Protein AF-A0A835JPW2-F1 (afdb_monomer_lite)

Radius of gyration: 31.61 Å; chains: 1; bounding box: 95×79×85 Å

Foldseek 3Di:
DLVVVCPPPVCVVQCVPVSVVVVVLVVVLVVQPPDDPVVVVVSCVVVVVVVVVVVVVVCCCQPVDPPQLVLVLLLLLLVLLLLLLVLLQVVLVVLVVPDDDDPVLPVLVVSLVVLLVCLVVLVVSLSRNLPDDADDLRHNDAPSVLSNVLSVLSNVLSVLVNVLVVLVVVPADDDPPLSVLLSNLLSLLSNLLSVLSNLLSVCSNQLADSPCSVVSLVRNVVSLVVNVVSVVVVVVPDDDPPRCVSSVSSSVSSNVSSVSSVSSVVSSNVSSVRSVRHYPPPPPPPPPDPVVVVVVVVVVVVVPPDDDDDDD

Sequence (312 aa):
MVTFARFFPRMKARYDYGLLIFILTFCLISVSGYRVDEVLDMVYSRISTIVIGGLTAVFVCVGICPVLAGDDLNKLAAANIEKLGVFLEGLGVEIFRLCGEGESKKASLQGFESIIDTITKEESLANFARWEPGHGPFRIRLPWKQYLKIGSLTRECACRIESLNGYLSFGIQTPPEIGGRIQELSTKMSTESGKALKELAFAIKTMTAPSSAGLYIIKSKNATENIKSLFNSTLSKDTLLQEIVPATTVISLLVDVVSCTVKIAESVYVLASLARFKSEEHQLETPKSPDEEAARQGESIISISHQVITVE

Structure (mmCIF, N/CA/C/O backbone):
data_AF-A0A835JPW2-F1
#
_entry.id   AF-A0A835JPW2-F1
#
loop_
_atom_site.group_PDB
_atom_site.id
_atom_site.type_symbol
_atom_site.label_atom_id
_atom_site.label_alt_id
_atom_site.label_comp_id
_atom_site.label_asym_id
_atom_site.label_entity_id
_atom_site.label_seq_id
_atom_site.pdbx_PDB_ins_code
_atom_site.Cartn_x
_atom_site.Cartn_y
_atom_site.Cartn_z
_atom_site.occupancy
_atom_site.B_iso_or_equiv
_atom_site.auth_seq_id
_atom_site.auth_comp_id
_atom_site.auth_asym_id
_atom_site.auth_atom_id
_atom_site.pdbx_PDB_model_num
ATOM 1 N N . MET A 1 1 ? 6.057 9.148 -42.765 1.00 48.97 1 MET A N 1
ATOM 2 C CA . MET A 1 1 ? 5.363 8.074 -42.012 1.00 48.97 1 MET A CA 1
ATOM 3 C C . MET A 1 1 ? 5.392 8.306 -40.494 1.00 48.97 1 MET A C 1
ATOM 5 O O . MET A 1 1 ? 4.333 8.331 -39.884 1.00 48.97 1 MET A O 1
ATOM 9 N N . VAL A 1 2 ? 6.556 8.572 -39.881 1.00 51.78 2 VAL A N 1
ATOM 10 C CA . VAL A 1 2 ? 6.686 8.813 -38.422 1.00 51.78 2 VAL A CA 1
ATOM 11 C C . VAL A 1 2 ? 5.993 10.102 -37.943 1.00 51.78 2 VAL A C 1
ATOM 13 O O . VAL A 1 2 ? 5.336 10.101 -36.906 1.00 51.78 2 VAL A O 1
ATOM 16 N N . THR A 1 3 ? 6.010 11.171 -38.744 1.00 55.03 3 THR A N 1
ATOM 17 C CA . THR A 1 3 ? 5.240 12.403 -38.474 1.00 55.03 3 THR A CA 1
ATOM 18 C C . THR A 1 3 ? 3.728 12.153 -38.429 1.00 55.03 3 THR A C 1
ATOM 20 O O . THR A 1 3 ? 3.024 12.770 -37.641 1.00 55.03 3 THR A O 1
ATOM 23 N N . PHE A 1 4 ? 3.233 11.195 -39.221 1.00 55.31 4 PHE A N 1
ATOM 24 C CA . PHE A 1 4 ? 1.828 10.769 -39.218 1.00 55.31 4 PHE A CA 1
ATOM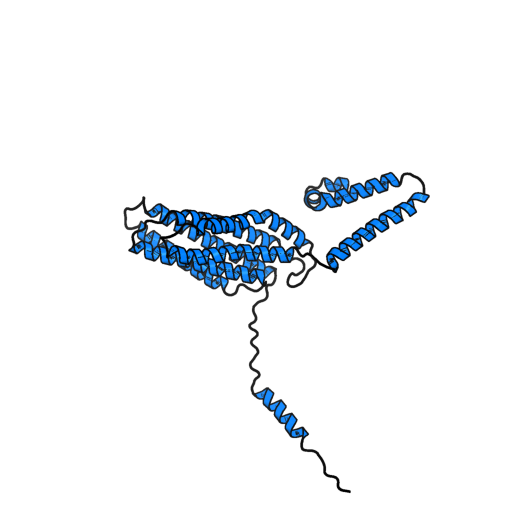 25 C C . PHE A 1 4 ? 1.502 9.903 -37.990 1.00 55.31 4 PHE A C 1
ATOM 27 O O . PHE A 1 4 ? 0.441 10.050 -37.390 1.00 55.31 4 PHE A O 1
ATOM 34 N N . ALA A 1 5 ? 2.443 9.062 -37.544 1.00 53.19 5 ALA A N 1
ATOM 35 C CA . ALA A 1 5 ? 2.313 8.298 -36.300 1.00 53.19 5 ALA A CA 1
ATOM 36 C C . ALA A 1 5 ? 2.228 9.202 -35.051 1.00 53.19 5 ALA A C 1
ATOM 38 O O . ALA A 1 5 ? 1.608 8.817 -34.061 1.00 53.19 5 ALA A O 1
ATOM 39 N N . ARG A 1 6 ? 2.767 10.431 -35.109 1.00 47.81 6 ARG A N 1
ATOM 40 C CA . ARG A 1 6 ? 2.656 11.451 -34.049 1.00 47.81 6 ARG A CA 1
ATOM 41 C C . ARG A 1 6 ? 1.226 11.979 -33.847 1.00 47.81 6 ARG A C 1
ATOM 43 O O . ARG A 1 6 ? 0.917 12.505 -32.781 1.00 47.81 6 ARG A O 1
ATOM 50 N N . PHE A 1 7 ? 0.341 11.811 -34.832 1.00 52.56 7 PHE A N 1
ATOM 51 C CA . PHE A 1 7 ? -1.076 12.171 -34.713 1.00 52.56 7 PHE A CA 1
ATOM 52 C C . PHE A 1 7 ? -1.927 11.082 -34.051 1.00 52.56 7 PHE A C 1
ATOM 54 O O . PHE A 1 7 ? -3.053 11.361 -33.645 1.00 52.56 7 PHE A O 1
ATOM 61 N N . PHE A 1 8 ? -1.396 9.868 -33.861 1.00 51.59 8 PHE A N 1
ATOM 62 C CA . PHE A 1 8 ? -2.070 8.851 -33.061 1.00 51.59 8 PHE A CA 1
ATOM 63 C C . PHE A 1 8 ? -1.916 9.169 -31.563 1.00 51.59 8 PHE A C 1
ATOM 65 O O . PHE A 1 8 ? -0.794 9.115 -31.045 1.00 51.59 8 PHE A O 1
ATOM 72 N N . PRO A 1 9 ? -3.017 9.417 -30.819 1.00 47.78 9 PRO A N 1
ATOM 73 C CA . PRO A 1 9 ? -2.961 9.847 -29.415 1.00 47.78 9 PRO A CA 1
ATOM 74 C C . PRO A 1 9 ? -2.176 8.883 -28.515 1.00 47.78 9 PRO A C 1
ATOM 76 O O . PRO A 1 9 ? -1.469 9.299 -27.599 1.00 47.78 9 PRO A O 1
ATOM 79 N N . ARG A 1 10 ? -2.244 7.579 -28.818 1.00 45.66 10 ARG A N 1
ATOM 80 C CA . ARG A 1 10 ? -1.531 6.519 -28.088 1.00 45.66 10 ARG A CA 1
ATOM 81 C C . ARG A 1 10 ? -0.015 6.528 -28.293 1.00 45.66 10 ARG A C 1
ATOM 83 O O . ARG A 1 10 ? 0.702 6.162 -27.368 1.00 45.66 10 ARG A O 1
ATOM 90 N N . MET A 1 11 ? 0.462 6.919 -29.473 1.00 47.84 11 MET A N 1
ATOM 91 C CA . MET A 1 11 ? 1.896 6.984 -29.784 1.00 47.84 11 MET A CA 1
ATOM 92 C C . MET A 1 11 ? 2.508 8.277 -29.240 1.00 47.84 11 MET A C 1
ATOM 94 O O . MET A 1 11 ? 3.579 8.245 -28.636 1.00 47.84 11 MET A O 1
ATOM 98 N N . LYS A 1 12 ? 1.778 9.392 -29.363 1.00 43.75 12 LYS A N 1
ATOM 99 C CA . LYS A 1 12 ? 2.174 10.702 -28.834 1.00 43.75 12 LYS A CA 1
ATOM 100 C C . LYS A 1 12 ? 2.337 10.687 -27.314 1.00 43.75 12 LYS A C 1
ATOM 102 O O . LYS A 1 12 ? 3.377 11.081 -26.817 1.00 43.75 12 LYS A O 1
ATOM 107 N N . ALA A 1 13 ? 1.375 10.148 -26.566 1.00 54.06 13 ALA A N 1
ATOM 108 C CA . ALA A 1 13 ? 1.447 10.142 -25.101 1.00 54.06 13 ALA A CA 1
ATOM 109 C C . ALA A 1 13 ? 2.605 9.300 -24.521 1.00 54.06 13 ALA A C 1
ATOM 111 O O . ALA A 1 13 ? 2.966 9.480 -23.364 1.00 54.06 13 ALA A O 1
ATOM 112 N N . ARG A 1 14 ? 3.165 8.355 -25.293 1.00 52.00 14 ARG A N 1
ATOM 113 C CA . ARG A 1 14 ? 4.167 7.391 -24.803 1.00 52.00 14 ARG A CA 1
ATOM 114 C C . ARG A 1 14 ? 5.575 7.607 -25.351 1.00 52.00 14 ARG A C 1
ATOM 116 O O . ARG A 1 14 ? 6.526 7.205 -24.692 1.00 52.00 14 ARG A O 1
ATOM 123 N N . TYR A 1 15 ? 5.714 8.209 -26.532 1.00 58.12 15 TYR A N 1
ATOM 124 C CA . TYR A 1 15 ? 6.991 8.275 -27.249 1.00 58.12 15 TYR A CA 1
ATOM 125 C C . TYR A 1 15 ? 7.277 9.645 -27.878 1.00 58.12 15 TYR A C 1
ATOM 127 O O . TYR A 1 15 ? 8.142 9.714 -28.747 1.00 58.12 15 TYR A O 1
ATOM 135 N N . ASP A 1 16 ? 6.589 10.731 -27.485 1.00 61.78 16 ASP A N 1
ATOM 136 C CA . ASP A 1 16 ? 6.719 12.033 -28.175 1.00 61.78 16 ASP A CA 1
ATOM 137 C C . ASP A 1 16 ? 8.172 12.516 -28.248 1.00 61.78 16 ASP A C 1
ATOM 139 O O . ASP A 1 16 ? 8.624 12.917 -29.313 1.00 61.78 16 ASP A O 1
ATOM 143 N N . TYR A 1 17 ? 8.930 12.400 -27.152 1.00 61.66 17 TYR A N 1
ATOM 144 C CA . TYR A 1 17 ? 10.340 12.802 -27.113 1.00 61.66 17 TYR A CA 1
ATOM 145 C C . TYR A 1 17 ? 11.225 11.941 -28.023 1.00 61.66 17 TYR A C 1
ATOM 147 O O . TYR A 1 17 ? 12.019 12.479 -28.789 1.00 61.66 17 TYR A O 1
ATOM 155 N N . GLY A 1 18 ? 11.055 10.615 -28.003 1.00 67.94 18 GLY A N 1
ATOM 156 C CA . GLY A 1 18 ? 11.823 9.702 -28.858 1.00 67.94 18 GLY A CA 1
ATOM 157 C C . GLY A 1 18 ? 11.488 9.863 -30.344 1.00 67.94 18 GLY A C 1
ATOM 158 O O . GLY A 1 18 ? 12.383 9.884 -31.184 1.00 67.94 18 GLY A O 1
ATOM 159 N N . LEU A 1 19 ? 10.207 10.054 -30.669 1.00 65.31 19 LEU A N 1
ATOM 160 C CA . LEU A 1 19 ? 9.742 10.343 -32.026 1.00 65.31 19 LEU A CA 1
ATOM 161 C C . LEU A 1 19 ? 10.228 11.714 -32.505 1.00 65.31 19 LEU A C 1
ATOM 163 O O . LEU A 1 19 ? 10.580 11.848 -33.671 1.00 65.31 19 LEU A O 1
ATOM 167 N N . LEU A 1 20 ? 10.273 12.723 -31.630 1.00 66.50 20 LEU A N 1
ATOM 168 C CA . LEU A 1 20 ? 10.760 14.063 -31.961 1.00 66.50 20 LEU A CA 1
ATOM 169 C C . LEU A 1 20 ? 12.264 14.059 -32.225 1.00 66.50 20 LEU A C 1
ATOM 171 O O . LEU A 1 20 ? 12.685 14.626 -33.228 1.00 66.50 20 LEU A O 1
ATOM 175 N N . ILE A 1 21 ? 13.048 13.367 -31.395 1.00 71.12 21 ILE A N 1
ATOM 176 C CA . ILE A 1 21 ? 14.483 13.161 -31.628 1.00 71.12 21 ILE A CA 1
ATOM 177 C C . ILE A 1 21 ? 14.689 12.403 -32.945 1.00 71.12 21 ILE A C 1
ATOM 179 O O . ILE A 1 21 ? 15.432 12.873 -33.797 1.00 71.12 21 ILE A O 1
ATOM 183 N N . PHE A 1 22 ? 13.962 11.306 -33.182 1.00 70.81 22 PHE A N 1
ATOM 184 C CA . PHE A 1 22 ? 14.056 10.540 -34.428 1.00 70.81 22 PHE A CA 1
ATOM 185 C C . PHE A 1 22 ? 13.700 11.370 -35.671 1.00 70.81 22 PHE A C 1
ATOM 187 O O . PHE A 1 22 ? 14.425 11.333 -36.662 1.00 70.81 22 PHE A O 1
ATOM 194 N N . ILE A 1 23 ? 12.603 12.135 -35.630 1.00 67.62 23 ILE A N 1
ATOM 195 C CA . ILE A 1 23 ? 12.182 13.007 -36.735 1.00 67.62 23 ILE A CA 1
ATOM 196 C C . ILE A 1 23 ? 13.206 14.124 -36.949 1.00 67.62 23 ILE A C 1
ATOM 198 O O . ILE A 1 23 ? 13.557 14.392 -38.091 1.00 67.62 23 ILE A O 1
ATOM 202 N N . LEU A 1 24 ? 13.710 14.758 -35.886 1.00 66.38 24 LEU A N 1
ATOM 203 C CA . LEU A 1 24 ? 14.713 15.820 -35.985 1.00 66.38 24 LEU A CA 1
ATOM 204 C C . LEU A 1 24 ? 16.010 15.291 -36.602 1.00 66.38 24 LEU A C 1
ATOM 206 O O . LEU A 1 24 ? 16.539 15.899 -37.529 1.00 66.38 24 LEU A O 1
ATOM 210 N N . THR A 1 25 ? 16.477 14.126 -36.154 1.00 64.06 25 THR A N 1
ATOM 211 C CA . THR A 1 25 ? 17.644 13.446 -36.719 1.00 64.06 25 THR A CA 1
ATOM 212 C C . THR A 1 25 ? 17.404 13.060 -38.179 1.00 64.06 25 THR A C 1
ATOM 214 O O . THR A 1 25 ? 18.240 13.360 -39.025 1.00 64.06 25 THR A O 1
ATOM 217 N N . PHE A 1 26 ? 16.246 12.487 -38.517 1.00 66.44 26 PHE A N 1
ATOM 218 C CA . PHE A 1 26 ? 15.879 12.149 -39.897 1.00 66.44 26 PHE A CA 1
ATOM 219 C C . PHE A 1 26 ? 15.806 13.383 -40.810 1.00 66.44 26 PHE A C 1
ATOM 221 O O . PHE A 1 26 ? 16.287 13.338 -41.942 1.00 66.44 26 PHE A O 1
ATOM 228 N N . CYS A 1 27 ? 15.247 14.495 -40.329 1.00 60.50 27 CYS A N 1
ATOM 229 C CA . CYS A 1 27 ? 15.198 15.761 -41.058 1.00 60.50 27 CYS A CA 1
ATOM 230 C C . CYS A 1 27 ? 16.600 16.346 -41.264 1.00 60.50 27 CYS A C 1
ATOM 232 O O . CYS A 1 27 ? 16.917 16.764 -42.372 1.00 60.50 27 CYS A O 1
ATOM 234 N N . LEU A 1 28 ? 17.461 16.327 -40.240 1.00 59.81 28 LEU A N 1
ATOM 235 C CA . LEU A 1 28 ? 18.855 16.770 -40.355 1.00 59.81 28 LEU A CA 1
ATOM 236 C C . LEU A 1 28 ? 19.643 15.919 -41.361 1.00 59.81 28 LEU A C 1
ATOM 238 O O . LEU A 1 28 ? 20.406 16.469 -42.154 1.00 59.81 28 LEU A O 1
ATOM 242 N N . ILE A 1 29 ? 19.414 14.602 -41.383 1.00 61.22 29 ILE A N 1
ATOM 243 C CA . ILE A 1 29 ? 20.003 13.675 -42.363 1.00 61.22 29 ILE A CA 1
ATOM 244 C C . ILE A 1 29 ? 19.479 13.970 -43.774 1.00 61.22 29 ILE A C 1
ATOM 246 O O . ILE A 1 29 ? 20.266 14.094 -44.707 1.00 61.22 29 ILE A O 1
ATOM 250 N N . SER A 1 30 ? 18.164 14.138 -43.928 1.00 60.28 30 SER A N 1
ATOM 251 C CA . SER A 1 30 ? 17.521 14.374 -45.229 1.00 60.28 30 SER A CA 1
ATOM 252 C C . SER A 1 30 ? 17.924 15.718 -45.844 1.00 60.28 30 SER A C 1
ATOM 254 O O . SER A 1 30 ? 18.141 15.802 -47.048 1.00 60.28 30 SER A O 1
ATOM 256 N N . VAL A 1 31 ? 18.073 16.764 -45.022 1.00 59.03 31 VAL A N 1
ATOM 257 C CA . VAL A 1 31 ? 18.546 18.090 -45.459 1.00 59.03 31 VAL A CA 1
ATOM 258 C C . VAL A 1 31 ? 20.047 18.075 -45.771 1.00 59.03 31 VAL A C 1
ATOM 260 O O . VAL A 1 31 ? 20.481 18.744 -46.705 1.00 59.03 31 VAL A O 1
ATOM 263 N N . SER A 1 32 ? 20.843 17.278 -45.048 1.00 52.50 32 SER A N 1
ATOM 264 C CA . SER A 1 32 ? 22.284 17.137 -45.320 1.00 52.50 32 SER A CA 1
ATOM 265 C C . SER A 1 32 ? 22.588 16.272 -46.554 1.00 52.50 32 SER A C 1
ATOM 267 O O . SER A 1 32 ? 23.642 16.436 -47.158 1.00 52.50 32 SER A O 1
ATOM 269 N N . GLY A 1 33 ? 21.670 15.384 -46.957 1.00 53.88 33 GLY A N 1
ATOM 270 C CA . GLY A 1 33 ? 21.811 14.479 -48.107 1.00 53.88 33 GLY A CA 1
ATOM 271 C C . GLY A 1 33 ? 21.519 15.091 -49.484 1.00 53.88 33 GLY A C 1
ATOM 272 O O . GLY A 1 33 ? 21.606 14.391 -50.486 1.00 53.88 33 GLY A O 1
ATOM 273 N N . TYR A 1 34 ? 21.187 16.384 -49.575 1.00 54.72 34 TYR A N 1
ATOM 274 C CA . TYR A 1 34 ? 20.844 17.045 -50.847 1.00 54.72 34 TYR A CA 1
ATOM 275 C C . TYR A 1 34 ? 22.071 17.460 -51.698 1.00 54.72 34 TYR A C 1
ATOM 277 O O . TYR A 1 34 ? 21.928 18.165 -52.696 1.00 54.72 34 TYR A O 1
ATOM 285 N N . ARG A 1 35 ? 23.302 17.053 -51.350 1.00 53.22 35 ARG A N 1
ATOM 286 C CA . ARG A 1 35 ? 24.508 17.390 -52.132 1.00 53.22 35 ARG A CA 1
ATOM 287 C C . ARG A 1 35 ? 25.417 16.170 -52.343 1.00 53.22 35 ARG A C 1
ATOM 289 O O . ARG A 1 35 ? 26.187 15.878 -51.456 1.00 53.22 35 ARG A O 1
ATOM 296 N N . VAL A 1 36 ? 25.347 15.565 -53.538 1.00 52.06 36 VAL A N 1
ATOM 297 C CA . VAL A 1 36 ? 26.361 14.740 -54.259 1.00 52.06 36 VAL A CA 1
ATOM 298 C C . VAL A 1 36 ? 26.892 13.457 -53.571 1.00 52.06 36 VAL A C 1
ATOM 300 O O . VAL A 1 36 ? 27.140 13.423 -52.374 1.00 52.06 36 VAL A O 1
ATOM 303 N N . ASP A 1 37 ? 27.108 12.402 -54.370 1.00 57.12 37 ASP A N 1
ATOM 304 C CA . ASP A 1 37 ? 27.468 11.012 -54.007 1.00 57.12 37 ASP A CA 1
ATOM 305 C C . ASP A 1 37 ? 28.631 10.814 -53.004 1.00 57.12 37 ASP A C 1
ATOM 307 O O . ASP A 1 37 ? 28.703 9.776 -52.350 1.00 57.12 37 ASP A O 1
ATOM 311 N N . GLU A 1 38 ? 29.495 11.809 -52.791 1.00 58.56 38 GLU A N 1
ATOM 312 C CA . GLU A 1 38 ? 30.576 11.782 -51.785 1.00 58.56 38 GLU A CA 1
ATOM 313 C C . GLU A 1 38 ? 30.065 11.968 -50.335 1.00 58.56 38 GLU A C 1
ATOM 315 O O . GLU A 1 38 ? 30.755 11.682 -49.356 1.00 58.56 38 GLU A O 1
ATOM 320 N N . VAL A 1 39 ? 28.814 12.411 -50.169 1.00 56.72 39 VAL A N 1
ATOM 321 C CA . VAL A 1 39 ? 28.204 12.698 -48.862 1.00 56.72 39 VAL A CA 1
ATOM 322 C C . VAL A 1 39 ? 27.566 11.461 -48.221 1.00 56.72 39 VAL A C 1
ATOM 324 O O . VAL A 1 39 ? 27.411 11.430 -47.000 1.00 56.72 39 VAL A O 1
ATOM 327 N N . LEU A 1 40 ? 27.265 10.405 -48.986 1.00 57.59 40 LEU A N 1
ATOM 328 C CA . LEU A 1 40 ? 26.656 9.178 -48.453 1.00 57.59 40 LEU A CA 1
ATOM 329 C C . LEU A 1 40 ? 27.564 8.451 -47.448 1.00 57.59 40 LEU A C 1
ATOM 331 O O . LEU A 1 40 ? 27.095 8.100 -46.364 1.00 57.59 40 LEU A O 1
ATOM 335 N N . ASP A 1 41 ? 28.858 8.310 -47.745 1.00 63.62 41 ASP A N 1
ATOM 336 C CA . ASP A 1 41 ? 29.830 7.683 -46.832 1.00 63.62 41 ASP A CA 1
ATOM 337 C C . ASP A 1 41 ? 30.050 8.520 -45.563 1.00 63.62 41 ASP A C 1
ATOM 339 O O . ASP A 1 41 ? 30.087 8.004 -44.440 1.00 63.62 41 ASP A O 1
ATOM 343 N N . MET A 1 42 ? 30.112 9.847 -45.712 1.00 63.59 42 MET A N 1
ATOM 344 C CA . MET A 1 42 ? 30.256 10.764 -44.580 1.00 63.59 42 MET A CA 1
ATOM 345 C C . MET A 1 42 ? 29.020 10.745 -43.667 1.00 63.59 42 MET A C 1
ATOM 347 O O . MET A 1 42 ? 29.137 10.778 -42.438 1.00 63.59 42 MET A O 1
ATOM 351 N N . VAL A 1 43 ? 27.824 10.670 -44.254 1.00 63.19 43 VAL A N 1
ATOM 352 C CA . VAL A 1 43 ? 26.552 10.565 -43.529 1.00 63.19 43 VAL A CA 1
ATOM 353 C C . VAL A 1 43 ? 26.439 9.213 -42.828 1.00 63.19 43 VAL A C 1
ATOM 355 O O . VAL A 1 43 ? 26.055 9.178 -41.657 1.00 63.19 43 VAL A O 1
ATOM 358 N N . TYR A 1 44 ? 26.838 8.118 -43.479 1.00 69.75 44 TYR A N 1
ATOM 359 C CA . TYR A 1 44 ? 26.853 6.788 -42.871 1.00 69.75 44 TYR A CA 1
ATOM 360 C C . TYR A 1 44 ? 27.771 6.734 -41.642 1.00 69.75 44 TYR A C 1
ATOM 362 O O . TYR A 1 44 ? 27.373 6.231 -40.590 1.00 69.75 44 TYR A O 1
ATOM 370 N N . SER A 1 45 ? 28.961 7.334 -41.718 1.00 70.94 45 SER A N 1
ATOM 371 C CA . SER A 1 45 ? 29.892 7.443 -40.585 1.00 70.94 45 SER A CA 1
ATOM 372 C C . SER A 1 45 ? 29.304 8.230 -39.400 1.00 70.94 45 SER A C 1
ATOM 374 O O . SER A 1 45 ? 29.370 7.797 -38.245 1.00 70.94 45 SER A O 1
ATOM 376 N N . ARG A 1 46 ? 28.633 9.359 -39.666 1.00 73.00 46 ARG A N 1
ATOM 377 C CA . ARG A 1 46 ? 27.997 10.168 -38.609 1.00 73.00 46 ARG A CA 1
ATOM 378 C C . ARG A 1 46 ? 26.802 9.461 -37.970 1.00 73.00 46 ARG A C 1
ATOM 380 O O . ARG A 1 46 ? 26.683 9.456 -36.747 1.00 73.00 46 ARG A O 1
ATOM 387 N N . ILE A 1 47 ? 25.937 8.843 -38.773 1.00 72.88 47 ILE A N 1
ATOM 388 C CA . ILE A 1 47 ? 24.765 8.110 -38.273 1.00 72.88 47 ILE A CA 1
ATOM 389 C C . ILE A 1 47 ? 25.200 6.870 -37.494 1.00 72.88 47 ILE A C 1
ATOM 391 O O . ILE A 1 47 ? 24.694 6.643 -36.400 1.00 72.88 47 ILE A O 1
ATOM 395 N N . SER A 1 48 ? 26.150 6.091 -38.016 1.00 66.62 48 SER A N 1
ATOM 396 C CA . SER A 1 48 ? 26.653 4.893 -37.334 1.00 66.62 48 SER A CA 1
ATOM 397 C C . SER A 1 48 ? 27.293 5.239 -35.995 1.00 66.62 48 SER A C 1
ATOM 399 O O . SER A 1 48 ? 26.983 4.584 -35.009 1.00 66.62 48 SER A O 1
ATOM 401 N N . THR A 1 49 ? 28.074 6.319 -35.906 1.00 74.06 49 THR A N 1
ATOM 402 C CA . THR A 1 49 ? 28.648 6.783 -34.632 1.00 74.06 49 THR A CA 1
ATOM 403 C C . THR A 1 49 ? 27.565 7.187 -33.626 1.00 74.06 49 THR A C 1
ATOM 405 O O . THR A 1 49 ? 27.659 6.835 -32.452 1.00 74.06 49 THR A O 1
ATOM 408 N N . ILE A 1 50 ? 26.499 7.868 -34.067 1.00 75.88 50 ILE A N 1
ATOM 409 C CA . ILE A 1 50 ? 25.355 8.221 -33.206 1.00 75.88 50 ILE A CA 1
ATOM 410 C C . ILE A 1 50 ? 24.607 6.964 -32.745 1.00 75.88 50 ILE A C 1
ATOM 412 O O . ILE A 1 50 ? 24.264 6.849 -31.570 1.00 75.88 50 ILE A O 1
ATOM 416 N N . VAL A 1 51 ? 24.370 6.008 -33.648 1.00 77.00 51 VAL A N 1
ATOM 417 C CA . VAL A 1 51 ? 23.693 4.741 -33.336 1.00 77.00 51 VAL A CA 1
ATOM 418 C C . VAL A 1 51 ? 24.536 3.902 -32.380 1.00 77.00 51 VAL A C 1
ATOM 420 O O . VAL A 1 51 ? 24.009 3.427 -31.382 1.00 77.00 51 VAL A O 1
ATOM 423 N N . ILE A 1 52 ? 25.840 3.763 -32.626 1.00 76.69 52 ILE A N 1
ATOM 424 C CA . ILE A 1 52 ? 26.777 3.044 -31.756 1.00 76.69 52 ILE A CA 1
ATOM 425 C C . ILE A 1 52 ? 26.863 3.731 -30.394 1.00 76.69 52 ILE A C 1
ATOM 427 O O . ILE A 1 52 ? 26.780 3.050 -29.377 1.00 76.69 52 ILE A O 1
ATOM 431 N N . GLY A 1 53 ? 26.956 5.063 -30.349 1.00 71.56 53 GLY A N 1
ATOM 432 C CA . GLY A 1 53 ? 26.938 5.831 -29.103 1.00 71.56 53 GLY A CA 1
ATOM 433 C C . GLY A 1 53 ? 25.640 5.628 -28.319 1.00 71.56 53 GLY A C 1
ATOM 434 O O . GLY A 1 53 ? 25.682 5.372 -27.119 1.00 71.56 53 GLY A O 1
ATOM 435 N N . GLY A 1 54 ? 24.492 5.647 -29.001 1.00 72.50 54 GLY A N 1
ATOM 436 C CA . GLY A 1 54 ? 23.184 5.367 -28.408 1.00 72.50 54 GLY A CA 1
ATOM 437 C C . GLY A 1 54 ? 23.051 3.931 -27.897 1.00 72.50 54 GLY A C 1
ATOM 438 O O . GLY A 1 54 ? 22.620 3.723 -26.767 1.00 72.50 54 GLY A O 1
ATOM 439 N N . LEU A 1 55 ? 23.471 2.939 -28.685 1.00 73.31 55 LEU A N 1
ATOM 440 C CA . LEU A 1 55 ? 23.475 1.529 -28.288 1.00 73.31 55 LEU A CA 1
ATOM 441 C C . LEU A 1 55 ? 24.422 1.280 -27.114 1.00 73.31 55 LEU A C 1
ATOM 443 O O . LEU A 1 55 ? 24.048 0.574 -26.186 1.00 73.31 55 LEU A O 1
ATOM 447 N N . THR A 1 56 ? 25.609 1.888 -27.123 1.00 73.81 56 THR A N 1
ATOM 448 C CA . THR A 1 56 ? 26.586 1.782 -26.031 1.00 73.81 56 THR A CA 1
ATOM 449 C C . THR A 1 56 ? 26.043 2.430 -24.762 1.00 73.81 56 THR A C 1
ATOM 451 O O . THR A 1 56 ? 26.132 1.830 -23.699 1.00 73.81 56 THR A O 1
ATOM 454 N N . ALA A 1 57 ? 25.414 3.605 -24.860 1.00 68.31 57 ALA A N 1
ATOM 455 C CA . ALA A 1 57 ? 24.772 4.256 -23.720 1.00 68.31 57 ALA A CA 1
ATOM 456 C C . ALA A 1 57 ? 23.636 3.397 -23.141 1.00 68.31 57 ALA A C 1
ATOM 458 O O . ALA A 1 57 ? 23.604 3.163 -21.936 1.00 68.31 57 ALA A O 1
ATOM 459 N N . VAL A 1 58 ? 22.752 2.853 -23.987 1.00 70.50 58 VAL A N 1
ATOM 460 C CA . VAL A 1 58 ? 21.691 1.924 -23.555 1.00 70.50 58 VAL A CA 1
ATOM 461 C C . VAL A 1 58 ? 22.289 0.668 -22.918 1.00 70.50 58 VAL A C 1
ATOM 463 O O . VAL A 1 58 ? 21.833 0.246 -21.859 1.00 70.50 58 VAL A O 1
ATOM 466 N N . PHE A 1 59 ? 23.328 0.092 -23.523 1.00 71.75 59 PHE A N 1
ATOM 467 C CA . PHE A 1 59 ? 24.007 -1.094 -23.008 1.00 71.75 59 PHE A CA 1
ATOM 468 C C . PHE A 1 59 ? 24.651 -0.834 -21.644 1.00 71.75 59 PHE A C 1
ATOM 470 O O . PHE A 1 59 ? 24.510 -1.648 -20.739 1.00 71.75 59 PHE A O 1
ATOM 477 N N . VAL A 1 60 ? 25.294 0.320 -21.459 1.00 70.94 60 VAL A N 1
ATOM 478 C CA . VAL A 1 60 ? 25.865 0.743 -20.174 1.00 70.94 60 VAL A CA 1
ATOM 479 C C . VAL A 1 60 ? 24.766 0.937 -19.122 1.00 70.94 60 VAL A C 1
ATOM 481 O O . VAL A 1 60 ? 24.892 0.411 -18.015 1.00 70.94 60 VAL A O 1
ATOM 484 N N . CYS A 1 61 ? 23.664 1.615 -19.466 1.00 60.53 61 CYS A N 1
ATOM 485 C CA . CYS A 1 61 ? 22.533 1.849 -18.560 1.00 60.53 61 CYS A CA 1
ATOM 486 C C . CYS A 1 61 ? 21.801 0.563 -18.144 1.00 60.53 61 CYS A C 1
ATOM 488 O O . CYS A 1 61 ? 21.306 0.482 -17.024 1.00 60.53 61 CYS A O 1
ATOM 490 N N . VAL A 1 62 ? 21.718 -0.438 -19.024 1.00 65.75 62 VAL A N 1
ATOM 491 C CA . VAL A 1 62 ? 21.043 -1.716 -18.735 1.00 65.75 62 VAL A CA 1
ATOM 492 C C . VAL A 1 62 ? 21.999 -2.744 -18.116 1.00 65.75 62 VAL A C 1
ATOM 494 O O . VAL A 1 62 ? 21.580 -3.537 -17.278 1.00 65.75 62 VAL A O 1
ATOM 497 N N . GLY A 1 63 ? 23.271 -2.751 -18.522 1.00 60.25 63 GLY A N 1
ATOM 498 C CA . GLY A 1 63 ? 24.228 -3.814 -18.209 1.00 60.25 63 GLY A CA 1
ATOM 499 C C . GLY A 1 63 ? 25.135 -3.562 -17.004 1.00 60.25 63 GLY A C 1
ATOM 500 O O . GLY A 1 63 ? 25.511 -4.525 -16.344 1.00 60.25 63 GLY A O 1
ATOM 501 N N . ILE A 1 64 ? 25.500 -2.308 -16.702 1.00 61.91 64 ILE A N 1
ATOM 502 C CA . ILE A 1 64 ? 26.483 -2.010 -15.638 1.00 61.91 64 ILE A CA 1
ATOM 503 C C . ILE A 1 64 ? 25.792 -1.688 -14.308 1.00 61.91 64 ILE A C 1
ATOM 505 O O . ILE A 1 64 ? 26.211 -2.187 -13.267 1.00 61.91 64 ILE A O 1
ATOM 509 N N . CYS A 1 65 ? 24.725 -0.885 -14.329 1.00 53.62 65 CYS A N 1
ATOM 510 C CA . CYS A 1 65 ? 23.940 -0.521 -13.143 1.00 53.62 65 CYS A CA 1
ATOM 511 C C . CYS A 1 65 ? 22.461 -0.344 -13.526 1.00 53.62 65 CYS A C 1
ATOM 513 O O . CYS A 1 65 ? 22.022 0.792 -13.724 1.00 53.62 65 CYS A O 1
ATOM 515 N N . PRO A 1 66 ? 21.684 -1.432 -13.660 1.00 61.06 66 PRO A N 1
ATOM 516 C CA . PRO A 1 66 ? 20.264 -1.304 -13.950 1.00 61.06 66 PRO A CA 1
ATOM 517 C C . PRO A 1 66 ? 19.558 -0.620 -12.770 1.00 61.06 66 PRO A C 1
ATOM 519 O O . PRO A 1 66 ? 19.460 -1.178 -11.679 1.00 61.06 66 PRO A O 1
ATOM 522 N N . VAL A 1 67 ? 19.065 0.602 -12.985 1.00 65.19 67 VAL A N 1
ATOM 523 C CA . VAL A 1 67 ? 18.115 1.253 -12.071 1.00 65.19 67 VAL A CA 1
ATOM 524 C C . VAL A 1 67 ? 16.734 0.689 -12.393 1.00 65.19 67 VAL A C 1
ATOM 526 O O . VAL A 1 67 ? 16.183 0.970 -13.456 1.00 65.19 67 VAL A O 1
ATOM 529 N N . LEU A 1 68 ? 16.211 -0.152 -11.501 1.00 75.50 68 LEU A N 1
ATOM 530 C CA . LEU A 1 68 ? 14.964 -0.890 -11.699 1.00 75.50 68 LEU A CA 1
ATOM 531 C C . LEU A 1 68 ? 13.825 -0.206 -10.937 1.00 75.50 68 LEU A C 1
ATOM 533 O O . LEU A 1 68 ? 13.742 -0.246 -9.711 1.00 75.50 68 LEU A O 1
ATOM 537 N N . ALA A 1 69 ? 12.923 0.416 -11.686 1.00 84.38 69 ALA A N 1
ATOM 538 C CA . ALA A 1 69 ? 11.714 1.052 -11.189 1.00 84.38 69 ALA A CA 1
ATOM 539 C C . ALA A 1 69 ? 10.719 0.047 -10.585 1.00 84.38 69 ALA A C 1
ATOM 541 O O . ALA A 1 69 ? 9.918 0.432 -9.731 1.00 84.38 69 ALA A O 1
ATOM 542 N N . GLY A 1 70 ? 10.751 -1.225 -11.003 1.00 85.56 70 GLY A N 1
ATOM 543 C CA . GLY A 1 70 ? 9.924 -2.285 -10.422 1.00 85.56 70 GLY A CA 1
ATOM 544 C C . GLY A 1 70 ? 10.190 -2.507 -8.930 1.00 85.56 70 GLY A C 1
ATOM 545 O O . GLY A 1 70 ? 9.249 -2.555 -8.132 1.00 85.56 70 GLY A O 1
ATOM 546 N N . ASP A 1 71 ? 11.466 -2.560 -8.544 1.00 87.56 71 ASP A N 1
ATOM 547 C CA . ASP A 1 71 ? 11.907 -2.675 -7.149 1.00 87.56 71 ASP A CA 1
ATOM 548 C C . ASP A 1 71 ? 11.458 -1.474 -6.309 1.00 87.56 71 ASP A C 1
ATOM 550 O O . ASP A 1 71 ? 10.937 -1.627 -5.199 1.00 87.56 71 ASP A O 1
ATOM 554 N N . ASP A 1 72 ? 11.627 -0.268 -6.851 1.00 90.69 72 ASP A N 1
ATOM 555 C CA . ASP A 1 72 ? 11.235 0.970 -6.181 1.00 90.69 72 ASP A CA 1
ATOM 556 C C . ASP A 1 72 ? 9.718 1.072 -6.012 1.00 90.69 72 ASP A C 1
ATOM 558 O O . ASP A 1 72 ? 9.246 1.483 -4.950 1.00 90.69 72 ASP A O 1
ATOM 562 N N . LEU A 1 73 ? 8.939 0.643 -7.012 1.00 92.06 73 LEU A N 1
ATOM 563 C CA . LEU A 1 73 ? 7.482 0.569 -6.908 1.00 92.06 73 LEU A CA 1
ATOM 564 C C . LEU A 1 73 ? 7.052 -0.430 -5.833 1.00 92.06 73 LEU A C 1
ATOM 566 O O . LEU A 1 73 ? 6.145 -0.137 -5.054 1.00 92.06 73 LEU A O 1
ATOM 570 N N . ASN A 1 74 ? 7.707 -1.591 -5.767 1.00 92.94 74 ASN A N 1
ATOM 571 C CA . ASN A 1 74 ? 7.406 -2.609 -4.769 1.00 92.94 74 ASN A CA 1
ATOM 572 C C . ASN A 1 74 ? 7.671 -2.105 -3.344 1.00 92.94 74 ASN A C 1
ATOM 574 O O . ASN A 1 74 ? 6.805 -2.210 -2.473 1.00 92.94 74 ASN A O 1
ATOM 578 N N . LYS A 1 75 ? 8.840 -1.491 -3.125 1.00 93.69 75 LYS A N 1
ATOM 579 C CA . LYS A 1 75 ? 9.211 -0.878 -1.841 1.00 93.69 75 LYS A CA 1
ATOM 580 C C . LYS A 1 75 ? 8.276 0.268 -1.469 1.00 93.69 75 LYS A C 1
ATOM 582 O O . LYS A 1 75 ? 7.882 0.363 -0.311 1.00 93.69 75 LYS A O 1
ATOM 587 N N . LEU A 1 76 ? 7.902 1.112 -2.432 1.00 93.94 76 LEU A N 1
ATOM 588 C CA . LEU A 1 76 ? 6.981 2.226 -2.210 1.00 93.94 76 LEU A CA 1
ATOM 589 C C . LEU A 1 76 ? 5.586 1.733 -1.808 1.00 93.94 76 LEU A C 1
ATOM 591 O O . LEU A 1 76 ? 5.031 2.216 -0.823 1.00 93.94 76 LEU A O 1
ATOM 595 N N . ALA A 1 77 ? 5.043 0.744 -2.523 1.00 95.12 77 ALA A N 1
ATOM 596 C CA . ALA A 1 77 ? 3.741 0.161 -2.213 1.00 95.12 77 ALA A CA 1
ATOM 597 C C . ALA A 1 77 ? 3.723 -0.470 -0.812 1.00 95.12 77 ALA A C 1
ATOM 599 O O . ALA A 1 77 ? 2.808 -0.203 -0.030 1.00 95.12 77 ALA A O 1
ATOM 600 N N . ALA A 1 78 ? 4.757 -1.246 -0.470 1.00 96.25 78 ALA A N 1
ATOM 601 C CA . ALA A 1 78 ? 4.908 -1.820 0.862 1.00 96.25 78 ALA A CA 1
ATOM 602 C C . ALA A 1 78 ? 5.006 -0.734 1.944 1.00 96.25 78 ALA A C 1
ATOM 604 O O . ALA A 1 78 ? 4.247 -0.767 2.907 1.00 96.25 78 ALA A O 1
ATOM 605 N N . ALA A 1 79 ? 5.871 0.267 1.759 1.00 94.50 79 ALA A N 1
ATOM 606 C CA . ALA A 1 79 ? 6.065 1.341 2.731 1.00 94.50 79 ALA A CA 1
ATOM 607 C C . ALA A 1 79 ? 4.784 2.155 2.974 1.00 94.50 79 ALA A C 1
ATOM 609 O O . ALA A 1 79 ? 4.486 2.512 4.112 1.00 94.50 79 ALA A O 1
ATOM 610 N N . ASN A 1 80 ? 4.001 2.433 1.928 1.00 94.56 80 ASN A N 1
ATOM 611 C CA . ASN A 1 80 ? 2.738 3.158 2.068 1.00 94.56 80 ASN A CA 1
ATOM 612 C C . ASN A 1 80 ? 1.707 2.357 2.879 1.00 94.56 80 ASN A C 1
ATOM 614 O O . ASN A 1 80 ? 1.046 2.916 3.750 1.00 94.56 80 ASN A O 1
ATOM 618 N N . ILE A 1 81 ? 1.583 1.049 2.634 1.00 96.44 81 ILE A N 1
ATOM 619 C CA . ILE A 1 81 ? 0.686 0.179 3.412 1.00 96.44 81 ILE A CA 1
ATOM 620 C C . ILE A 1 81 ? 1.180 0.039 4.859 1.00 96.44 81 ILE A C 1
ATOM 622 O O . ILE A 1 81 ? 0.379 0.110 5.791 1.00 96.44 81 ILE A O 1
ATOM 626 N N . GLU A 1 82 ? 2.490 -0.117 5.058 1.00 95.38 82 GLU A N 1
ATOM 627 C CA . GLU A 1 82 ? 3.111 -0.241 6.379 1.00 95.38 82 GLU A CA 1
ATOM 628 C C . GLU A 1 82 ? 2.854 1.001 7.238 1.00 95.38 82 GLU A C 1
ATOM 630 O O . GLU A 1 82 ? 2.456 0.867 8.393 1.00 95.38 82 GLU A O 1
ATOM 635 N N . LYS A 1 83 ? 2.984 2.206 6.663 1.00 93.12 83 LYS A N 1
ATOM 636 C CA . LYS A 1 83 ? 2.659 3.472 7.341 1.00 93.12 83 LYS A CA 1
ATOM 637 C C . LYS A 1 83 ? 1.226 3.492 7.880 1.00 93.12 83 LYS A C 1
ATOM 639 O O . LYS A 1 83 ? 1.021 3.867 9.032 1.00 93.12 83 LYS A O 1
ATOM 644 N N . LEU A 1 84 ? 0.244 3.060 7.081 1.00 93.50 84 LEU A N 1
ATOM 645 C CA . LEU A 1 84 ? -1.145 2.944 7.544 1.00 93.50 84 LEU A CA 1
ATOM 646 C C . LEU A 1 84 ? -1.270 1.934 8.686 1.00 93.50 84 LEU A C 1
ATOM 648 O O . LEU A 1 84 ? -1.967 2.193 9.664 1.00 93.50 84 LEU A O 1
ATOM 652 N N . GLY A 1 85 ? -0.596 0.789 8.568 1.00 92.75 85 GLY A N 1
ATOM 653 C CA . GLY A 1 85 ? -0.649 -0.256 9.582 1.00 92.75 85 GLY A CA 1
ATOM 654 C C . GLY A 1 85 ? -0.064 0.180 10.927 1.00 92.75 85 GLY A C 1
ATOM 655 O O . GLY A 1 85 ? -0.696 -0.018 11.965 1.00 92.75 85 GLY A O 1
ATOM 656 N N . VAL A 1 86 ? 1.098 0.841 10.905 1.00 91.19 86 VAL A N 1
ATOM 657 C CA . VAL A 1 86 ? 1.736 1.434 12.091 1.00 91.19 86 VAL A CA 1
ATOM 658 C C . VAL A 1 86 ? 0.823 2.475 12.734 1.00 91.19 86 VAL A C 1
ATOM 660 O O . VAL A 1 86 ? 0.643 2.459 13.952 1.00 91.19 86 VAL A O 1
ATOM 663 N N . PHE A 1 87 ? 0.197 3.337 11.929 1.00 88.88 87 PHE A N 1
ATOM 664 C CA . PHE A 1 87 ? -0.732 4.332 12.450 1.00 88.88 87 PHE A CA 1
ATOM 665 C C . PHE A 1 87 ? -1.944 3.691 13.138 1.00 88.88 87 PHE A C 1
ATOM 667 O O . PHE A 1 87 ? -2.288 4.081 14.248 1.00 88.88 87 PHE A O 1
ATOM 674 N N . LEU A 1 88 ? -2.579 2.688 12.524 1.00 90.12 88 LEU A N 1
ATOM 675 C CA . LEU A 1 88 ? -3.762 2.035 13.096 1.00 90.12 88 LEU A CA 1
ATOM 676 C C . LEU A 1 88 ? -3.462 1.224 14.364 1.00 90.12 88 LEU A C 1
ATOM 678 O O . LEU A 1 88 ? -4.299 1.177 15.271 1.00 90.12 88 LEU A O 1
ATOM 682 N N . GLU A 1 89 ? -2.287 0.599 14.462 1.00 87.56 89 GLU A N 1
ATOM 683 C CA . GLU A 1 89 ? -1.847 -0.022 15.717 1.00 87.56 89 GLU A CA 1
ATOM 684 C C . GLU A 1 89 ? -1.642 1.028 16.818 1.00 87.56 89 GLU A C 1
ATOM 686 O O . GLU A 1 89 ? -2.137 0.835 17.930 1.00 87.56 89 GLU A O 1
ATOM 691 N N . GLY A 1 90 ? -0.986 2.152 16.501 1.00 80.69 90 GLY A N 1
ATOM 692 C CA . GLY A 1 90 ? -0.791 3.267 17.434 1.00 80.69 90 GLY A CA 1
ATOM 693 C C . GLY A 1 90 ? -2.111 3.895 17.888 1.00 80.69 90 GLY A C 1
ATOM 694 O O . GLY A 1 90 ? -2.327 4.092 19.084 1.00 80.69 90 GLY A O 1
ATOM 695 N N . LEU A 1 91 ? -3.041 4.097 16.952 1.00 78.31 91 LEU A N 1
ATOM 696 C CA . LEU A 1 91 ? -4.377 4.623 17.219 1.00 78.31 91 LEU A CA 1
ATOM 697 C C . LEU A 1 91 ? -5.154 3.735 18.191 1.00 78.31 91 LEU A C 1
ATOM 699 O O . LEU A 1 91 ? -5.838 4.236 19.074 1.00 78.31 91 LEU A O 1
ATOM 703 N N . GLY A 1 92 ? -5.030 2.411 18.072 1.00 64.44 92 GLY A N 1
ATOM 704 C CA . GLY A 1 92 ? -5.694 1.485 18.984 1.00 64.44 92 GLY A CA 1
ATOM 705 C C . GLY A 1 92 ? -5.282 1.677 20.447 1.00 64.44 92 GLY A C 1
ATOM 706 O O . GLY A 1 92 ? -6.127 1.580 21.336 1.00 64.44 92 GLY A O 1
ATOM 707 N N . VAL A 1 93 ? -4.008 1.997 20.688 1.00 63.09 93 VAL A N 1
ATOM 708 C CA . VAL A 1 93 ? -3.471 2.295 22.025 1.00 63.09 93 VAL A CA 1
ATOM 709 C C . VAL A 1 93 ? -3.884 3.696 22.482 1.00 63.09 93 VAL A C 1
ATOM 711 O O . VAL A 1 93 ? -4.230 3.894 23.644 1.00 63.09 93 VAL A O 1
ATOM 714 N N . GLU A 1 94 ? -3.899 4.670 21.572 1.00 61.78 94 GLU A N 1
ATOM 715 C CA . GLU A 1 94 ? -4.218 6.066 21.886 1.00 61.78 94 GLU A CA 1
ATOM 716 C C . GLU A 1 94 ? -5.721 6.308 22.109 1.00 61.78 94 GLU A C 1
ATOM 718 O O . GLU A 1 94 ? -6.082 7.115 22.965 1.00 61.78 94 GLU A O 1
ATOM 723 N N . ILE A 1 95 ? -6.600 5.521 21.469 1.00 57.09 95 ILE A N 1
ATOM 724 C CA . ILE A 1 95 ? -8.041 5.462 21.771 1.00 57.09 95 ILE A CA 1
ATOM 725 C C . ILE A 1 95 ? -8.267 5.168 23.264 1.00 57.09 95 ILE A C 1
ATOM 727 O O . ILE A 1 95 ? -9.220 5.692 23.833 1.00 57.09 95 ILE A O 1
ATOM 731 N N . PHE A 1 96 ? -7.385 4.400 23.924 1.00 51.56 96 PHE A N 1
ATOM 732 C CA . PHE A 1 96 ? -7.446 4.111 25.366 1.00 51.56 96 PHE A CA 1
ATOM 733 C C . PHE A 1 96 ? -7.024 5.303 26.249 1.00 51.56 96 PHE A C 1
ATOM 735 O O . PHE A 1 96 ? -7.470 5.423 27.388 1.00 51.56 96 PHE A O 1
ATOM 742 N N . ARG A 1 97 ? -6.186 6.209 25.726 1.00 49.78 97 ARG A N 1
ATOM 743 C CA . ARG A 1 97 ? -5.532 7.299 26.469 1.00 49.78 97 ARG A CA 1
ATOM 744 C C . ARG A 1 97 ? -6.145 8.667 26.162 1.00 49.78 97 ARG A C 1
ATOM 746 O O . ARG A 1 97 ? -5.420 9.644 25.998 1.00 49.78 97 ARG A O 1
ATOM 753 N N . LEU A 1 98 ? -7.471 8.759 26.089 1.00 44.22 98 LEU A N 1
ATOM 754 C CA . LEU A 1 98 ? -8.198 10.022 25.903 1.00 44.22 98 LEU A CA 1
ATOM 755 C C . LEU A 1 98 ? -8.040 10.963 27.122 1.00 44.22 98 LEU A C 1
ATOM 757 O O . LEU A 1 98 ? -8.966 11.139 27.902 1.00 44.22 98 LEU A O 1
ATOM 761 N N . CYS A 1 99 ? -6.842 11.534 27.295 1.00 40.03 99 CYS A N 1
ATOM 762 C CA . CYS A 1 99 ? -6.524 12.825 27.910 1.00 40.03 99 CYS A CA 1
ATOM 763 C C . CYS A 1 99 ? -4.995 13.036 27.849 1.00 40.03 99 CYS A C 1
ATOM 765 O O . CYS A 1 99 ? -4.267 12.467 28.660 1.00 40.03 99 CYS A O 1
ATOM 767 N N . GLY A 1 100 ? -4.489 13.846 26.909 1.00 36.16 100 GLY A N 1
ATOM 768 C CA . GLY A 1 100 ? -3.134 14.406 27.034 1.00 36.16 100 GLY A CA 1
ATOM 769 C C . GLY A 1 100 ? -2.286 14.501 25.762 1.00 36.16 100 GLY A C 1
ATOM 770 O O . GLY A 1 100 ? -1.672 13.526 25.340 1.00 36.16 100 GLY A O 1
ATOM 771 N N . GLU A 1 101 ? -2.153 15.750 25.307 1.00 36.41 101 GLU A N 1
ATOM 772 C CA . GLU A 1 101 ? -0.953 16.357 24.707 1.00 36.41 101 GLU A CA 1
ATOM 773 C C . GLU A 1 101 ? -0.804 16.380 23.171 1.00 36.41 101 GLU A C 1
ATOM 775 O O . GLU A 1 101 ? -0.944 15.400 22.446 1.00 36.41 101 GLU A O 1
ATOM 780 N N . GLY A 1 102 ? -0.577 17.600 22.670 1.00 43.16 102 GLY A N 1
ATOM 781 C CA . GLY A 1 102 ? -0.846 18.047 21.302 1.00 43.16 102 GLY A CA 1
ATOM 782 C C . GLY A 1 102 ? 0.296 17.909 20.295 1.00 43.16 102 GLY A C 1
ATOM 783 O O . GLY A 1 102 ? 0.217 18.538 19.242 1.00 43.16 102 GLY A O 1
ATOM 784 N N . GLU A 1 103 ? 1.323 17.106 20.569 1.00 39.25 103 GLU A N 1
ATOM 785 C CA . GLU A 1 103 ? 2.503 16.992 19.692 1.00 39.25 103 GLU A CA 1
ATOM 786 C C . GLU A 1 103 ? 2.390 15.878 18.629 1.00 39.25 103 GLU A C 1
ATOM 788 O O . GLU A 1 103 ? 2.968 15.996 17.549 1.00 39.25 103 GLU A O 1
ATOM 793 N N . SER A 1 104 ? 1.551 14.855 18.850 1.00 49.88 104 SER A N 1
ATOM 794 C CA . SER A 1 104 ? 1.315 13.738 17.901 1.00 49.88 104 SER A CA 1
ATOM 795 C C . SER A 1 104 ? 0.624 14.176 16.587 1.00 49.88 104 SER A C 1
ATOM 797 O O . SER A 1 104 ? 0.739 13.543 15.533 1.00 49.88 104 SER A O 1
ATOM 799 N N . LYS A 1 105 ? -0.055 15.332 16.610 1.00 51.06 105 LYS A N 1
ATOM 800 C CA . LYS A 1 105 ? -0.961 15.811 15.548 1.00 51.06 105 LYS A CA 1
ATOM 801 C C . LYS A 1 105 ? -0.265 16.125 14.222 1.00 51.06 105 LYS A C 1
ATOM 803 O O . LYS A 1 105 ? -0.830 15.876 13.159 1.00 51.06 105 LYS A O 1
ATOM 808 N N . LYS A 1 106 ? 0.950 16.680 14.269 1.00 48.78 106 LYS A N 1
ATOM 809 C CA . LYS A 1 106 ? 1.645 17.181 13.071 1.00 48.78 106 LYS A CA 1
ATOM 810 C C . LYS A 1 106 ? 2.384 16.072 12.318 1.00 48.78 106 LYS A C 1
ATOM 812 O O . LYS A 1 106 ? 2.377 16.061 11.092 1.00 48.78 106 LYS A O 1
ATOM 817 N N . ALA A 1 107 ? 2.961 15.117 13.051 1.00 50.41 107 ALA A N 1
ATOM 818 C CA . ALA A 1 107 ? 3.676 13.981 12.471 1.00 50.41 107 ALA A CA 1
ATOM 819 C C . ALA A 1 107 ? 2.727 12.995 11.763 1.00 50.41 107 ALA A C 1
ATOM 821 O O . ALA A 1 107 ? 3.063 12.480 10.698 1.00 50.41 107 ALA A O 1
ATOM 822 N N . SER A 1 108 ? 1.525 12.782 12.316 1.00 56.03 108 SER A N 1
ATOM 823 C CA . SER A 1 108 ? 0.494 11.919 11.721 1.00 56.03 108 SER A CA 1
ATOM 824 C C . SER A 1 108 ? -0.029 12.459 10.380 1.00 56.03 108 SER A C 1
ATOM 826 O O . SER A 1 108 ? -0.017 11.738 9.382 1.00 56.03 108 SER A O 1
ATOM 828 N N . LEU A 1 109 ? -0.402 13.746 10.317 1.00 59.03 109 LEU A N 1
ATOM 829 C CA . LEU A 1 109 ? -0.900 14.381 9.086 1.00 59.03 109 LEU A CA 1
ATOM 830 C C . LEU A 1 109 ? 0.153 14.396 7.970 1.00 59.03 109 LEU A C 1
ATOM 832 O O . LEU A 1 109 ? -0.134 14.012 6.837 1.00 59.03 109 LEU A O 1
ATOM 836 N N . GLN A 1 110 ? 1.399 14.740 8.307 1.00 61.25 110 GLN A N 1
ATOM 837 C CA . GLN A 1 110 ? 2.505 14.742 7.347 1.00 61.25 110 GLN A CA 1
ATOM 838 C C . GLN A 1 110 ? 2.791 13.335 6.784 1.00 61.25 110 GLN A C 1
ATOM 840 O O . GLN A 1 110 ? 3.209 13.178 5.634 1.00 61.25 110 GLN A O 1
ATOM 845 N N . GLY A 1 111 ? 2.529 12.290 7.578 1.00 65.50 111 GLY A N 1
ATOM 846 C CA . GLY A 1 111 ? 2.634 10.900 7.150 1.00 65.50 111 GLY A CA 1
ATOM 847 C C . GLY A 1 111 ? 1.662 10.542 6.023 1.00 65.50 111 GLY A C 1
ATOM 848 O O . GLY A 1 111 ? 2.073 9.869 5.075 1.00 65.50 111 GLY A O 1
ATOM 849 N N . PHE A 1 112 ? 0.413 11.015 6.079 1.00 74.31 112 PHE A N 1
ATOM 850 C CA . PHE A 1 112 ? -0.618 10.703 5.080 1.00 74.31 112 PHE A CA 1
ATOM 851 C C . PHE A 1 112 ? -0.521 11.552 3.816 1.00 74.31 112 PHE A C 1
ATOM 853 O O . PHE A 1 112 ? -0.680 11.004 2.725 1.00 74.31 112 PHE A O 1
ATOM 860 N N . GLU A 1 113 ? -0.155 12.830 3.930 1.00 78.25 113 GLU A N 1
ATOM 861 C CA . GLU A 1 113 ? 0.134 13.690 2.771 1.00 78.25 113 GLU A CA 1
ATOM 862 C C . GLU A 1 113 ? 1.214 13.046 1.884 1.00 78.25 113 GLU A C 1
ATOM 864 O O . GLU A 1 113 ? 1.036 12.873 0.678 1.00 78.25 113 GLU A O 1
ATOM 869 N N . SER A 1 114 ? 2.259 12.494 2.520 1.00 80.44 114 SER A N 1
ATOM 870 C CA . SER A 1 114 ? 3.319 11.759 1.822 1.00 80.44 114 SER A CA 1
ATOM 871 C C . SER A 1 114 ? 2.849 10.506 1.075 1.00 80.44 114 SER A C 1
ATOM 873 O O . SER A 1 114 ? 3.584 10.021 0.222 1.00 80.44 114 SER A O 1
ATOM 875 N N . ILE A 1 115 ? 1.677 9.951 1.406 1.00 81.56 115 ILE A N 1
ATOM 876 C CA . ILE A 1 115 ? 1.059 8.806 0.717 1.00 81.56 115 ILE A CA 1
ATOM 877 C C . ILE A 1 115 ? 0.146 9.306 -0.403 1.00 81.56 115 ILE A C 1
ATOM 879 O O . ILE A 1 115 ? 0.132 8.722 -1.487 1.00 81.56 115 ILE A O 1
ATOM 883 N N . ILE A 1 116 ? -0.593 10.390 -0.173 1.00 79.06 116 ILE A N 1
ATOM 884 C CA . ILE A 1 116 ? -1.497 10.994 -1.159 1.00 79.06 116 ILE A CA 1
ATOM 885 C C . ILE A 1 116 ? -0.708 11.489 -2.382 1.00 79.06 116 ILE A C 1
ATOM 887 O O . ILE A 1 116 ? -1.083 11.181 -3.516 1.00 79.06 116 ILE A O 1
ATOM 891 N N . ASP A 1 117 ? 0.455 12.104 -2.164 1.00 84.31 117 ASP A N 1
ATOM 892 C CA . ASP A 1 117 ? 1.309 12.660 -3.225 1.00 84.31 117 ASP A CA 1
ATOM 893 C C . ASP A 1 117 ? 2.035 11.608 -4.082 1.00 84.31 117 ASP A C 1
ATOM 895 O O . ASP A 1 117 ? 2.715 11.929 -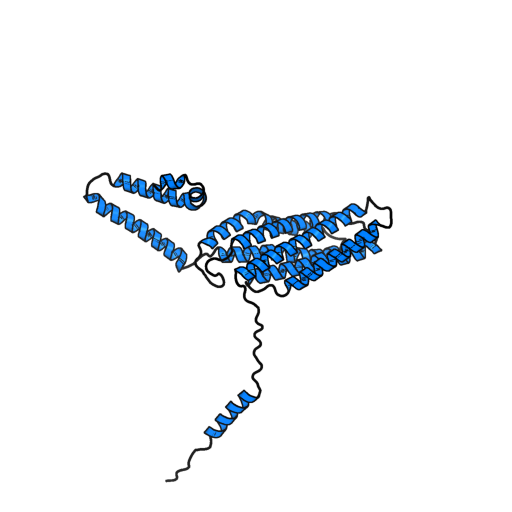5.059 1.00 84.31 117 ASP A O 1
ATOM 899 N N . THR A 1 118 ? 1.892 10.318 -3.765 1.00 83.50 118 THR A N 1
ATOM 900 C CA . THR A 1 118 ? 2.620 9.249 -4.469 1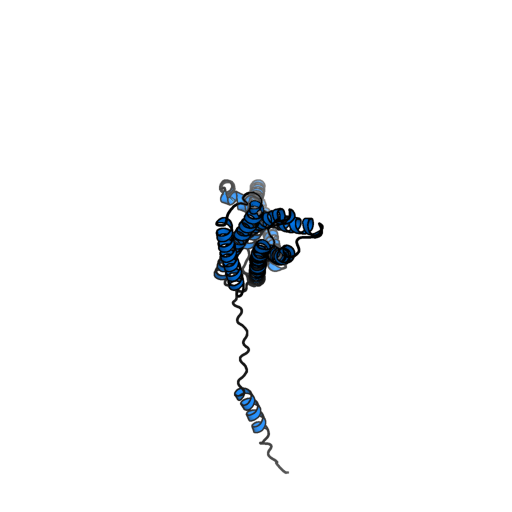.00 83.50 118 THR A CA 1
ATOM 901 C C . THR A 1 118 ? 2.039 8.880 -5.826 1.00 83.50 118 THR A C 1
ATOM 903 O O . THR A 1 118 ? 2.695 8.150 -6.563 1.00 83.50 118 THR A O 1
ATOM 906 N N . ILE A 1 119 ? 0.860 9.385 -6.206 1.00 87.38 119 ILE A N 1
ATOM 907 C CA . ILE A 1 119 ? 0.160 8.975 -7.434 1.00 87.38 119 ILE A CA 1
ATOM 908 C C . ILE A 1 119 ? 1.020 9.117 -8.700 1.00 87.38 119 ILE A C 1
ATOM 910 O O . ILE A 1 119 ? 1.175 8.160 -9.456 1.00 87.38 119 ILE A O 1
ATOM 914 N N . THR A 1 120 ? 1.651 10.274 -8.906 1.00 85.31 120 THR A N 1
ATOM 915 C CA . THR A 1 120 ? 2.489 10.541 -10.089 1.00 85.31 120 THR A CA 1
ATOM 916 C C . THR A 1 120 ? 3.766 9.700 -10.074 1.00 85.31 120 THR A C 1
ATOM 918 O O . THR A 1 120 ? 4.231 9.213 -11.112 1.00 85.31 120 THR A O 1
ATOM 921 N N . LYS A 1 121 ? 4.324 9.471 -8.880 1.00 87.62 121 LYS A N 1
ATOM 922 C CA . LYS A 1 121 ? 5.498 8.621 -8.678 1.00 87.62 121 LYS A CA 1
ATOM 923 C C . LYS A 1 121 ? 5.178 7.152 -8.962 1.00 87.62 121 LYS A C 1
ATOM 925 O O . LYS A 1 121 ? 5.929 6.498 -9.674 1.00 87.62 121 LYS A O 1
ATOM 930 N N . GLU A 1 122 ? 4.053 6.638 -8.479 1.00 88.88 122 GLU A N 1
ATOM 931 C CA . GLU A 1 122 ? 3.602 5.271 -8.754 1.00 88.88 122 GLU A CA 1
ATOM 932 C C . GLU A 1 122 ? 3.324 5.054 -10.244 1.00 88.88 122 GLU A C 1
ATOM 934 O O . GLU A 1 122 ? 3.760 4.054 -10.813 1.00 88.88 122 GLU A O 1
ATOM 939 N N . GLU A 1 123 ? 2.636 5.994 -10.898 1.00 88.88 123 GLU A N 1
ATOM 940 C CA . GLU A 1 123 ? 2.337 5.908 -12.330 1.00 88.88 123 GLU A CA 1
ATOM 941 C C . GLU A 1 123 ? 3.598 5.948 -13.193 1.00 88.88 123 GLU A C 1
ATOM 943 O O . GLU A 1 123 ? 3.713 5.185 -14.158 1.00 88.88 123 GLU A O 1
ATOM 948 N N . SER A 1 124 ? 4.556 6.818 -12.863 1.00 85.62 124 SER A N 1
ATOM 949 C CA . SER A 1 124 ? 5.837 6.871 -13.572 1.00 85.62 124 SER A CA 1
ATOM 950 C C . SER A 1 124 ? 6.630 5.577 -13.375 1.00 85.62 124 SER A C 1
ATOM 952 O O . SER A 1 124 ? 6.993 4.946 -14.370 1.00 85.62 124 SER A O 1
ATOM 954 N N . LEU A 1 125 ? 6.793 5.104 -12.134 1.00 87.81 125 LEU A N 1
ATOM 955 C CA . LEU A 1 125 ? 7.482 3.846 -11.830 1.00 87.81 125 LEU A CA 1
ATOM 956 C C . LEU A 1 125 ? 6.824 2.641 -12.517 1.00 87.81 125 LEU A C 1
ATOM 958 O O . LEU A 1 125 ? 7.514 1.850 -13.152 1.00 87.81 125 LEU A O 1
ATOM 962 N N . ALA A 1 126 ? 5.493 2.526 -12.490 1.00 87.00 126 ALA A N 1
ATOM 963 C CA . ALA A 1 126 ? 4.775 1.440 -13.162 1.00 87.00 126 ALA A CA 1
ATOM 964 C C . ALA A 1 126 ? 4.922 1.484 -14.694 1.00 87.00 126 ALA A C 1
ATOM 966 O O . ALA A 1 126 ? 4.925 0.441 -15.357 1.00 87.00 126 ALA A O 1
ATOM 967 N N . ASN A 1 127 ? 5.036 2.682 -15.279 1.00 85.88 127 ASN A N 1
ATOM 968 C CA . ASN A 1 127 ? 5.300 2.831 -16.707 1.00 85.88 127 ASN A CA 1
ATOM 969 C C . ASN A 1 127 ? 6.723 2.403 -17.077 1.00 85.88 127 ASN A C 1
ATOM 971 O O . ASN A 1 127 ? 6.879 1.762 -18.117 1.00 85.88 127 ASN A O 1
ATOM 975 N N . PHE A 1 128 ? 7.725 2.711 -16.250 1.00 83.12 128 PHE A N 1
ATOM 976 C CA . PHE A 1 128 ? 9.106 2.262 -16.454 1.00 83.12 128 PHE A CA 1
ATOM 977 C C . PHE A 1 128 ? 9.245 0.749 -16.243 1.00 83.12 128 PHE A C 1
ATOM 979 O O . PHE A 1 128 ? 9.725 0.056 -17.138 1.00 83.12 128 PHE A O 1
ATOM 986 N N . ALA A 1 129 ? 8.682 0.220 -15.153 1.00 84.38 129 ALA A N 1
ATOM 987 C CA . ALA A 1 129 ? 8.732 -1.197 -14.792 1.00 84.38 129 ALA A CA 1
ATOM 988 C C . ALA A 1 129 ? 8.130 -2.130 -15.859 1.00 84.38 129 ALA A C 1
ATOM 990 O O . ALA A 1 129 ? 8.497 -3.298 -15.995 1.00 84.38 129 ALA A O 1
ATOM 991 N N . ARG A 1 130 ? 7.210 -1.621 -16.689 1.00 82.94 130 ARG A N 1
ATOM 992 C CA . ARG A 1 130 ? 6.637 -2.375 -17.814 1.00 82.94 130 ARG A CA 1
ATOM 993 C C . ARG A 1 130 ? 7.672 -2.766 -18.877 1.00 82.94 130 ARG A C 1
ATOM 995 O O . ARG A 1 130 ? 7.437 -3.739 -19.595 1.00 82.94 130 ARG A O 1
ATOM 1002 N N . TRP A 1 131 ? 8.753 -2.005 -19.006 1.00 77.62 131 TRP A N 1
ATOM 1003 C CA . TRP A 1 131 ? 9.798 -2.218 -20.010 1.00 77.62 131 TRP A CA 1
ATOM 1004 C C . TRP A 1 131 ? 10.996 -2.994 -19.475 1.00 77.62 131 TRP A C 1
ATOM 1006 O O . TRP A 1 131 ? 11.917 -3.280 -20.237 1.00 77.62 131 TRP A O 1
ATOM 1016 N N . GLU A 1 132 ? 10.986 -3.343 -18.192 1.00 74.88 132 GLU A N 1
ATOM 1017 C CA . GLU A 1 132 ? 12.114 -4.014 -17.568 1.00 74.88 132 GLU A CA 1
ATOM 1018 C C . GLU A 1 132 ? 12.216 -5.470 -18.031 1.00 74.88 132 GLU A C 1
ATOM 1020 O O . GLU A 1 132 ? 11.203 -6.183 -18.113 1.00 74.88 132 GLU A O 1
ATOM 1025 N N . PRO A 1 133 ? 13.439 -5.948 -18.321 1.00 74.00 133 PRO A N 1
ATOM 1026 C CA . PRO A 1 133 ? 13.671 -7.378 -18.399 1.00 74.00 133 PRO A CA 1
ATOM 1027 C C . PRO A 1 133 ? 13.365 -8.010 -17.032 1.00 74.00 133 PRO A C 1
ATOM 1029 O O . PRO A 1 133 ? 13.445 -7.356 -15.990 1.00 74.00 133 PRO A O 1
ATOM 1032 N N . GLY A 1 134 ? 13.005 -9.294 -17.024 1.00 75.62 134 GLY A N 1
ATOM 1033 C CA . GLY A 1 134 ? 12.818 -10.015 -15.764 1.00 75.62 134 GLY A CA 1
ATOM 1034 C C . GLY A 1 134 ? 14.121 -10.037 -14.966 1.00 75.62 134 GLY A C 1
ATOM 1035 O O . GLY A 1 134 ? 15.176 -10.317 -15.532 1.00 75.62 134 GLY A O 1
ATOM 1036 N N . HIS A 1 135 ? 14.042 -9.741 -13.673 1.00 75.44 135 HIS A N 1
ATOM 1037 C CA . HIS A 1 135 ? 15.189 -9.613 -12.780 1.00 75.44 135 HIS A CA 1
ATOM 1038 C C . HIS A 1 135 ? 14.800 -10.025 -11.355 1.00 75.44 135 HIS A C 1
ATOM 1040 O O . HIS A 1 135 ? 13.688 -9.763 -10.901 1.00 75.44 135 HIS A O 1
ATOM 1046 N N . GLY A 1 136 ? 15.715 -10.677 -10.632 1.00 75.88 136 GLY A N 1
ATOM 1047 C CA . GLY A 1 136 ? 15.490 -11.089 -9.243 1.00 75.88 136 GLY A CA 1
ATOM 1048 C C . GLY A 1 136 ? 14.165 -11.856 -9.046 1.00 75.88 136 GLY A C 1
ATOM 1049 O O . GLY A 1 136 ? 13.907 -12.821 -9.771 1.00 75.88 136 GLY A O 1
ATOM 1050 N N . PRO A 1 137 ? 13.313 -11.464 -8.079 1.00 74.69 137 PRO A N 1
ATOM 1051 C CA . PRO A 1 137 ? 11.996 -12.074 -7.880 1.00 74.69 137 PRO A CA 1
ATOM 1052 C C . PRO A 1 137 ? 10.940 -11.596 -8.899 1.00 74.69 137 PRO A C 1
ATOM 1054 O O . PRO A 1 137 ? 9.872 -12.205 -9.017 1.00 74.69 137 PRO A O 1
ATOM 1057 N N . PHE A 1 138 ? 11.236 -10.552 -9.677 1.00 76.81 138 PHE A N 1
ATOM 1058 C CA . PHE A 1 138 ? 10.340 -9.966 -10.665 1.00 76.81 138 PHE A CA 1
ATOM 1059 C C . PHE A 1 138 ? 10.455 -10.691 -12.009 1.00 76.81 138 PHE A C 1
ATOM 1061 O O . PHE A 1 138 ? 11.409 -10.543 -12.774 1.00 76.81 138 PHE A O 1
ATOM 1068 N N . ARG A 1 139 ? 9.441 -11.495 -12.331 1.00 74.38 139 ARG A N 1
ATOM 1069 C CA . ARG A 1 139 ? 9.359 -12.194 -13.620 1.00 74.38 139 ARG A CA 1
ATOM 1070 C C . ARG A 1 139 ? 9.009 -11.232 -14.758 1.00 74.38 139 ARG A C 1
ATOM 1072 O O . ARG A 1 139 ? 8.368 -10.200 -14.561 1.00 74.38 139 ARG A O 1
ATOM 1079 N N . ILE A 1 140 ? 9.351 -11.635 -15.982 1.00 68.06 140 ILE A N 1
ATOM 1080 C CA . ILE A 1 140 ? 8.906 -10.961 -17.208 1.00 68.06 140 ILE A CA 1
ATOM 1081 C C . ILE A 1 140 ? 7.368 -10.892 -17.197 1.00 68.06 140 ILE A C 1
ATOM 1083 O O . ILE A 1 140 ? 6.711 -11.923 -17.053 1.00 68.06 140 ILE A O 1
ATOM 1087 N N . ARG A 1 141 ? 6.805 -9.688 -17.387 1.00 69.19 141 ARG A N 1
ATOM 1088 C CA . ARG A 1 141 ? 5.352 -9.388 -17.364 1.00 69.19 141 ARG A CA 1
ATOM 1089 C C . ARG A 1 141 ? 4.682 -9.523 -15.989 1.00 69.19 141 ARG A C 1
ATOM 1091 O O . ARG A 1 141 ? 3.640 -10.166 -15.860 1.00 69.19 141 ARG A O 1
ATOM 1098 N N . LEU A 1 142 ? 5.222 -8.847 -14.980 1.00 79.88 142 LEU A N 1
ATOM 1099 C CA . LEU A 1 142 ? 4.513 -8.639 -13.718 1.00 79.88 142 LEU A CA 1
ATOM 1100 C C . LEU A 1 142 ? 3.212 -7.820 -13.898 1.00 79.88 142 LEU A C 1
ATOM 1102 O O . LEU A 1 142 ? 3.110 -6.992 -14.813 1.00 79.88 142 LEU A O 1
ATOM 1106 N N . PRO A 1 143 ? 2.207 -7.992 -13.017 1.00 87.81 143 PRO A N 1
ATOM 1107 C CA . PRO A 1 143 ? 0.938 -7.283 -13.109 1.00 87.81 143 PRO A CA 1
ATOM 1108 C C . PRO A 1 143 ? 1.047 -5.872 -12.502 1.00 87.81 143 PRO A C 1
ATOM 1110 O O . PRO A 1 143 ? 0.387 -5.555 -11.519 1.00 87.81 143 PRO A O 1
ATOM 1113 N N . TRP A 1 144 ? 1.837 -4.979 -13.108 1.00 89.69 144 TRP A N 1
ATOM 1114 C CA . TRP A 1 144 ? 2.063 -3.607 -12.609 1.00 89.69 144 TRP A CA 1
ATOM 1115 C C . TRP A 1 144 ? 0.777 -2.785 -12.412 1.00 89.69 144 TRP A C 1
ATOM 1117 O O . TRP A 1 144 ? 0.697 -1.937 -11.530 1.00 89.69 144 TRP A O 1
ATOM 1127 N N . LYS A 1 145 ? -0.283 -3.083 -13.176 1.00 90.81 145 LYS A N 1
ATOM 1128 C CA . LYS A 1 145 ? -1.614 -2.480 -12.975 1.00 90.81 145 LYS A CA 1
ATOM 1129 C C . LYS A 1 145 ? -2.201 -2.781 -11.594 1.00 90.81 145 LYS A C 1
ATOM 1131 O O . LYS A 1 145 ? -2.954 -1.972 -11.063 1.00 90.81 145 LYS A O 1
ATOM 1136 N N . GLN A 1 146 ? -1.868 -3.937 -11.027 1.00 93.44 146 GLN A N 1
ATOM 1137 C CA . GLN A 1 146 ? -2.335 -4.337 -9.710 1.00 93.44 146 GLN A CA 1
ATOM 1138 C C . GLN A 1 146 ? -1.661 -3.513 -8.607 1.00 93.44 146 GLN A C 1
ATOM 1140 O O . GLN A 1 146 ? -2.338 -3.143 -7.655 1.00 93.44 146 GLN A O 1
ATOM 1145 N N . TYR A 1 147 ? -0.388 -3.131 -8.773 1.00 93.50 147 TYR A N 1
ATOM 1146 C CA . TYR A 1 147 ? 0.277 -2.180 -7.871 1.00 93.50 147 TYR A CA 1
ATOM 1147 C C . TYR A 1 147 ? -0.418 -0.816 -7.875 1.00 93.50 147 TYR A C 1
ATOM 1149 O O . TYR A 1 147 ? -0.684 -0.276 -6.808 1.00 93.50 147 TYR A O 1
ATOM 1157 N N . LEU A 1 148 ? -0.800 -0.298 -9.048 1.00 94.00 148 LEU A N 1
ATOM 1158 C CA . LEU A 1 148 ? -1.551 0.964 -9.139 1.00 94.00 148 LEU A CA 1
ATOM 1159 C C . LEU A 1 148 ? -2.926 0.873 -8.461 1.00 94.00 148 LEU A C 1
ATOM 1161 O O . LEU A 1 148 ? -3.353 1.807 -7.785 1.00 94.00 148 LEU A O 1
ATOM 1165 N N . LYS A 1 149 ? -3.616 -0.267 -8.607 1.00 96.31 149 LYS A N 1
ATOM 1166 C CA . LYS A 1 149 ? -4.882 -0.524 -7.907 1.00 96.31 149 LYS A CA 1
ATOM 1167 C C . LYS A 1 149 ? -4.688 -0.528 -6.389 1.00 96.31 149 LYS A C 1
ATOM 1169 O O . LYS A 1 149 ? -5.482 0.084 -5.680 1.00 96.31 149 LYS A O 1
ATOM 1174 N N . ILE A 1 150 ? -3.640 -1.195 -5.904 1.00 96.25 150 ILE A N 1
ATOM 1175 C CA . ILE A 1 150 ? -3.281 -1.214 -4.483 1.00 96.25 150 ILE A CA 1
ATOM 1176 C C . ILE A 1 150 ? -2.989 0.210 -3.999 1.00 96.25 150 ILE A C 1
ATOM 1178 O O . ILE A 1 150 ? -3.620 0.641 -3.042 1.00 96.25 150 ILE A O 1
ATOM 1182 N N . GLY A 1 151 ? -2.144 0.972 -4.699 1.00 94.25 151 GLY A N 1
ATOM 1183 C CA . GLY A 1 151 ? -1.833 2.362 -4.352 1.00 94.25 151 GLY A CA 1
ATOM 1184 C C . GLY A 1 151 ? -3.075 3.256 -4.275 1.00 94.25 151 GLY A C 1
ATOM 1185 O O . GLY A 1 151 ? -3.232 4.023 -3.326 1.00 94.25 151 GLY A O 1
ATOM 1186 N N . SER A 1 152 ? -4.021 3.101 -5.210 1.00 95.44 152 SER A N 1
ATOM 1187 C CA . SER A 1 152 ? -5.309 3.809 -5.166 1.00 95.44 152 SER A CA 1
ATOM 1188 C C . SER A 1 152 ? -6.112 3.490 -3.902 1.00 95.44 152 SER A C 1
ATOM 1190 O O . SER A 1 152 ? -6.643 4.402 -3.273 1.00 95.44 152 SER A O 1
ATOM 1192 N N . LEU A 1 153 ? -6.205 2.212 -3.525 1.00 96.88 153 LEU A N 1
ATOM 1193 C CA . LEU A 1 153 ? -6.919 1.783 -2.318 1.00 96.88 153 LEU A CA 1
ATOM 1194 C C . LEU A 1 153 ? -6.199 2.227 -1.039 1.00 96.88 153 LEU A C 1
ATOM 1196 O O . LEU A 1 153 ? -6.850 2.590 -0.061 1.00 96.88 153 LEU A O 1
ATOM 1200 N N . THR A 1 154 ? -4.866 2.232 -1.047 1.00 95.62 154 THR A N 1
ATOM 1201 C CA . THR A 1 154 ? -4.042 2.727 0.059 1.00 95.62 154 THR A CA 1
ATOM 1202 C C . THR A 1 154 ? -4.259 4.221 0.282 1.00 95.62 154 THR A C 1
ATOM 1204 O O . THR A 1 154 ? -4.428 4.633 1.425 1.00 95.62 154 THR A O 1
ATOM 1207 N N . ARG A 1 155 ? -4.348 5.027 -0.786 1.00 94.12 155 ARG A N 1
ATOM 1208 C CA . ARG A 1 155 ? -4.708 6.453 -0.694 1.00 94.12 155 ARG A CA 1
ATOM 1209 C C . ARG A 1 155 ? -6.135 6.669 -0.188 1.00 94.12 155 ARG A C 1
ATOM 1211 O O . ARG A 1 155 ? -6.332 7.473 0.713 1.00 94.12 155 ARG A O 1
ATOM 1218 N N . GLU A 1 156 ? -7.116 5.921 -0.701 1.00 93.56 156 GLU A N 1
ATOM 1219 C CA . GLU A 1 156 ? -8.504 5.972 -0.199 1.00 93.56 156 GLU A CA 1
ATOM 1220 C C . GLU A 1 156 ? -8.559 5.671 1.309 1.00 93.56 156 GLU A C 1
ATOM 1222 O O . GLU A 1 156 ? -9.245 6.357 2.067 1.00 93.56 156 GLU A O 1
ATOM 1227 N N . CYS A 1 157 ? -7.789 4.676 1.758 1.00 94.25 157 CYS A N 1
ATOM 1228 C CA . CYS A 1 157 ? -7.681 4.327 3.169 1.00 94.25 157 CYS A CA 1
ATOM 1229 C C . CYS A 1 157 ? -6.986 5.431 3.981 1.00 94.25 157 CYS A C 1
ATOM 1231 O O . CYS A 1 157 ? -7.476 5.788 5.049 1.00 94.25 157 CYS A O 1
ATOM 1233 N N . ALA A 1 158 ? -5.908 6.027 3.458 1.00 91.88 158 ALA A N 1
ATOM 1234 C CA . A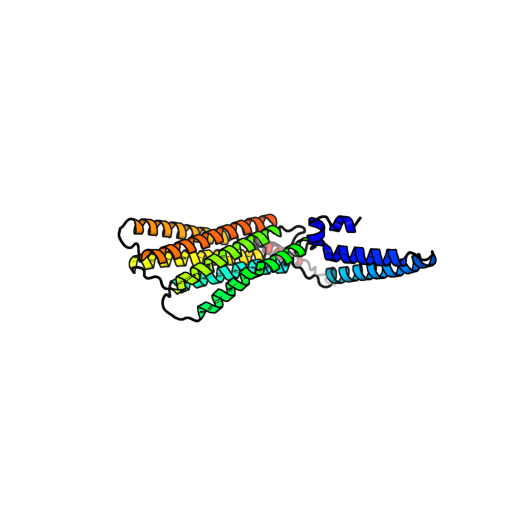LA A 1 158 ? -5.218 7.152 4.090 1.00 91.88 158 ALA A CA 1
ATOM 1235 C C . ALA A 1 158 ? -6.179 8.319 4.372 1.00 91.88 158 ALA A C 1
ATOM 1237 O O . ALA A 1 158 ? -6.240 8.788 5.503 1.00 91.88 158 ALA A O 1
ATOM 1238 N N . CYS A 1 159 ? -7.005 8.711 3.395 1.00 89.81 159 CYS A N 1
ATOM 1239 C CA . CYS A 1 159 ? -7.993 9.784 3.566 1.00 89.81 159 CYS A CA 1
ATOM 1240 C C . CYS A 1 159 ? -9.045 9.470 4.648 1.00 89.81 159 CYS A C 1
ATOM 1242 O O . CYS A 1 159 ? -9.473 10.354 5.396 1.00 89.81 159 CYS A O 1
ATOM 1244 N N . ARG A 1 160 ? -9.474 8.206 4.761 1.00 90.88 160 ARG A N 1
ATOM 1245 C CA . ARG A 1 160 ? -10.413 7.775 5.815 1.00 90.88 160 ARG A CA 1
ATOM 1246 C C . ARG A 1 160 ? -9.780 7.808 7.195 1.00 90.88 160 ARG A C 1
ATOM 1248 O O . ARG A 1 160 ? -10.420 8.236 8.151 1.00 90.88 160 ARG A O 1
ATOM 1255 N N . ILE A 1 161 ? -8.531 7.370 7.288 1.00 89.25 161 ILE A N 1
ATOM 1256 C CA . ILE A 1 161 ? -7.764 7.376 8.530 1.00 89.25 161 ILE A CA 1
ATOM 1257 C C . ILE A 1 161 ? -7.475 8.811 8.978 1.00 89.25 161 ILE A C 1
ATOM 1259 O O . ILE A 1 161 ? -7.622 9.121 10.156 1.00 89.25 161 ILE A O 1
ATOM 1263 N N . GLU A 1 162 ? -7.142 9.701 8.048 1.00 85.81 162 GLU A N 1
ATOM 1264 C CA . GLU A 1 162 ? -6.985 11.131 8.310 1.00 85.81 162 GLU A CA 1
ATOM 1265 C C . GLU A 1 162 ? -8.282 11.745 8.853 1.00 85.81 162 GLU A C 1
ATOM 1267 O O . GLU A 1 162 ? -8.267 12.418 9.885 1.00 85.81 162 GLU A O 1
ATOM 1272 N N . SER A 1 163 ? -9.420 11.433 8.222 1.00 86.25 163 SER A N 1
ATOM 1273 C CA . SER A 1 163 ? -10.740 11.863 8.699 1.00 86.25 163 SER A CA 1
ATOM 1274 C C . SER A 1 163 ? -11.015 11.346 10.116 1.00 86.25 163 SER A C 1
ATOM 1276 O O . SER A 1 163 ? -11.396 12.116 10.995 1.00 86.25 163 SER A O 1
ATOM 1278 N N . LEU A 1 164 ? -10.766 10.056 10.367 1.00 84.94 164 LEU A N 1
ATOM 1279 C CA . LEU A 1 164 ? -10.923 9.423 11.679 1.00 84.94 164 LEU A CA 1
ATOM 1280 C C . LEU A 1 164 ? -10.052 10.096 12.751 1.00 84.94 164 LEU A C 1
ATOM 1282 O O . LEU A 1 164 ? -10.543 10.411 13.834 1.00 84.94 164 LEU A O 1
ATOM 1286 N N . ASN A 1 165 ? -8.782 10.358 12.439 1.00 82.06 165 ASN A N 1
ATOM 1287 C CA . ASN A 1 165 ? -7.849 11.047 13.327 1.00 82.06 165 ASN A CA 1
ATOM 1288 C C . ASN A 1 165 ? -8.309 12.481 13.647 1.00 82.06 165 ASN A C 1
ATOM 1290 O O . ASN A 1 165 ? -8.206 12.936 14.791 1.00 82.06 165 ASN A O 1
ATOM 1294 N N . GLY A 1 166 ? -8.873 13.171 12.650 1.00 77.38 166 GLY A N 1
ATOM 1295 C CA . GLY A 1 166 ? -9.511 14.471 12.823 1.00 77.38 166 GLY A CA 1
ATOM 1296 C C . GLY A 1 166 ? -10.623 14.426 13.870 1.00 77.38 166 GLY A C 1
ATOM 1297 O O . GLY A 1 166 ? -10.598 15.218 14.804 1.00 77.38 166 GLY A O 1
ATOM 1298 N N . TYR A 1 167 ? -11.545 13.462 13.780 1.00 75.38 167 TYR A N 1
ATOM 1299 C CA . TYR A 1 167 ? -12.658 13.324 14.733 1.00 75.38 167 TYR A CA 1
ATOM 1300 C C . TYR A 1 167 ? -12.222 12.895 16.138 1.00 75.38 167 TYR A C 1
ATOM 1302 O O . TYR A 1 167 ? -12.728 13.430 17.124 1.00 75.38 167 TYR A O 1
ATOM 1310 N N . LEU A 1 168 ? -11.261 11.976 16.253 1.00 71.50 168 LEU A N 1
ATOM 1311 C CA . LEU A 1 168 ? -10.736 11.537 17.553 1.00 71.50 168 LEU A CA 1
ATOM 1312 C C . LEU A 1 168 ? -10.051 12.679 18.319 1.00 71.50 168 LEU A C 1
ATOM 1314 O O . LEU A 1 168 ? -10.095 12.715 19.548 1.00 71.50 168 LEU A O 1
ATOM 1318 N N . SER A 1 169 ? -9.496 13.657 17.599 1.00 61.97 169 SER A N 1
ATOM 1319 C CA . SER A 1 169 ? -8.853 14.838 18.183 1.00 61.97 169 SER A CA 1
ATOM 1320 C C . SER A 1 169 ? -9.815 15.798 18.900 1.00 61.97 169 SER A C 1
ATOM 1322 O O . SER A 1 169 ? -9.343 16.643 19.662 1.00 61.97 169 SER A O 1
ATOM 1324 N N . PHE A 1 170 ? -11.133 15.691 18.680 1.00 56.47 170 PHE A N 1
ATOM 1325 C CA . PHE A 1 170 ? -12.139 16.567 19.299 1.00 56.47 170 PHE A CA 1
ATOM 1326 C C . PHE A 1 170 ? -12.734 16.020 20.608 1.00 56.47 170 PHE A C 1
ATOM 1328 O O . PHE A 1 170 ? -13.481 16.738 21.268 1.00 56.47 170 PHE A O 1
ATOM 1335 N N . GLY A 1 171 ? -12.347 14.807 21.025 1.00 54.06 171 GLY A N 1
ATOM 1336 C CA . GLY A 1 171 ? -12.804 14.174 22.266 1.00 54.06 171 GLY A CA 1
ATOM 1337 C C . GLY A 1 171 ? -14.243 13.655 22.174 1.00 54.06 171 GLY A C 1
ATOM 1338 O O . GLY A 1 171 ? -15.165 14.379 21.813 1.00 54.06 171 GLY A O 1
ATOM 1339 N N . ILE A 1 172 ? -14.456 12.380 22.507 1.00 57.69 172 ILE A N 1
ATOM 1340 C CA . ILE A 1 172 ? -15.796 11.778 22.507 1.00 57.69 172 ILE A CA 1
ATOM 1341 C C . ILE A 1 172 ? -16.361 11.850 23.931 1.00 57.69 172 ILE A C 1
ATOM 1343 O O . ILE A 1 172 ? -15.834 11.202 24.833 1.00 57.69 172 ILE A O 1
ATOM 1347 N N . GLN A 1 173 ? -17.446 12.598 24.147 1.00 53.06 173 GLN A N 1
ATOM 1348 C CA . GLN A 1 173 ? -18.242 12.496 25.377 1.00 53.06 173 GLN A CA 1
ATOM 1349 C C . GLN A 1 173 ? -19.196 11.305 25.227 1.00 53.06 173 GLN A C 1
ATOM 1351 O O . GLN A 1 173 ? -20.168 11.382 24.486 1.00 53.06 173 GLN A O 1
ATOM 1356 N N . THR A 1 174 ? -18.884 10.170 25.862 1.00 55.66 174 THR A N 1
ATOM 1357 C CA . THR A 1 174 ? -19.770 8.988 25.896 1.00 55.66 174 THR A CA 1
ATOM 1358 C C . THR A 1 174 ? -20.007 8.573 27.350 1.00 55.66 174 THR A C 1
ATOM 1360 O O . THR A 1 174 ? -19.059 8.627 28.137 1.00 55.66 174 THR A O 1
ATOM 1363 N N . PRO A 1 175 ? -21.217 8.115 27.729 1.00 57.31 175 PRO A N 1
ATOM 1364 C CA . PRO A 1 175 ? -21.471 7.543 29.050 1.00 57.31 175 PRO A CA 1
ATOM 1365 C C . PRO A 1 175 ? -20.485 6.407 29.389 1.00 57.31 175 PRO A C 1
ATOM 1367 O O . PRO A 1 175 ? -20.208 5.578 28.518 1.00 57.31 175 PRO A O 1
ATOM 1370 N N . PRO A 1 176 ? -19.972 6.317 30.630 1.00 62.62 176 PRO A N 1
ATOM 1371 C CA . PRO A 1 176 ? -18.796 5.504 30.968 1.00 62.62 176 PRO A CA 1
ATOM 1372 C C . PRO A 1 176 ? -18.956 3.992 30.718 1.00 62.62 176 PRO A C 1
ATOM 1374 O O . PRO A 1 176 ? -18.006 3.338 30.291 1.00 62.62 176 PRO A O 1
ATOM 1377 N N . GLU A 1 177 ? -20.151 3.428 30.910 1.00 61.66 177 GLU A N 1
ATOM 1378 C CA . GLU A 1 177 ? -20.400 1.983 30.753 1.00 61.66 177 GLU A CA 1
ATOM 1379 C C . GLU A 1 177 ? -20.489 1.538 29.282 1.00 61.66 177 GLU A C 1
ATOM 1381 O O . GLU A 1 177 ? -19.953 0.496 28.899 1.00 61.66 177 GLU A O 1
ATOM 1386 N N . ILE A 1 178 ? -21.145 2.338 28.435 1.00 64.69 178 ILE A N 1
ATOM 1387 C CA . ILE A 1 178 ? -21.277 2.078 26.991 1.00 64.69 178 ILE A CA 1
ATOM 1388 C C . ILE A 1 178 ? -19.988 2.495 26.266 1.00 64.69 178 ILE A C 1
ATOM 1390 O O . ILE A 1 178 ? -19.531 1.800 25.356 1.00 64.69 178 ILE A O 1
ATOM 1394 N N . GLY A 1 179 ? -19.368 3.586 26.722 1.00 69.56 179 GLY A N 1
ATOM 1395 C CA . GLY A 1 179 ? -18.102 4.105 26.220 1.00 69.56 179 GLY A CA 1
ATOM 1396 C C . GLY A 1 179 ? -16.979 3.078 26.310 1.00 69.56 179 GLY A C 1
ATOM 1397 O O . GLY A 1 179 ? -16.331 2.827 25.300 1.00 69.56 179 GLY A O 1
ATOM 1398 N N . GLY A 1 180 ? -16.813 2.401 27.454 1.00 74.81 180 GLY A N 1
ATOM 1399 C CA . GLY A 1 180 ? -15.750 1.402 27.625 1.00 74.81 180 GLY A CA 1
ATOM 1400 C C . GLY A 1 180 ? -15.828 0.240 26.626 1.00 74.81 180 GLY A C 1
ATOM 1401 O O . GLY A 1 180 ? -14.817 -0.156 26.046 1.00 74.81 180 GLY A O 1
ATOM 1402 N N . ARG A 1 181 ? -17.034 -0.272 26.345 1.00 78.88 181 ARG A N 1
ATOM 1403 C CA . ARG A 1 181 ? -17.219 -1.390 25.403 1.00 78.88 181 ARG A CA 1
ATOM 1404 C C . ARG A 1 181 ? -17.075 -0.949 23.937 1.00 78.88 181 ARG A C 1
ATOM 1406 O O . ARG A 1 181 ? -16.509 -1.682 23.127 1.00 78.88 181 ARG A O 1
ATOM 1413 N N . ILE A 1 182 ? -17.553 0.249 23.587 1.00 79.06 182 ILE A N 1
ATOM 1414 C CA . ILE A 1 182 ? -17.341 0.850 22.256 1.00 79.06 182 ILE A CA 1
ATOM 1415 C C . ILE A 1 182 ? -15.852 1.101 22.013 1.00 79.06 182 ILE A C 1
ATOM 1417 O O . ILE A 1 182 ? -15.344 0.801 20.932 1.00 79.06 182 ILE A O 1
ATOM 1421 N N . GLN A 1 183 ? -15.150 1.615 23.018 1.00 80.06 183 GLN A N 1
ATOM 1422 C CA . GLN A 1 183 ? -13.721 1.892 22.977 1.00 80.06 183 GLN A CA 1
ATOM 1423 C C . GLN A 1 183 ? -12.916 0.605 22.785 1.00 80.06 183 GLN A C 1
ATOM 1425 O O . GLN A 1 183 ? -12.098 0.541 21.873 1.00 80.06 183 GLN A O 1
ATOM 1430 N N . GLU A 1 184 ? -13.207 -0.449 23.553 1.00 85.19 184 GLU A N 1
ATOM 1431 C CA . GLU A 1 184 ? -12.563 -1.761 23.408 1.00 85.19 184 GLU A CA 1
ATOM 1432 C C . GLU A 1 184 ? -12.720 -2.322 21.984 1.00 85.19 184 GLU A C 1
ATOM 1434 O O . GLU A 1 184 ? -11.741 -2.724 21.345 1.00 85.19 184 GLU A O 1
ATOM 1439 N N . LEU A 1 185 ? -13.947 -2.318 21.453 1.00 88.12 185 LEU A N 1
ATOM 1440 C CA . LEU A 1 185 ? -14.227 -2.811 20.103 1.00 88.12 185 LEU A CA 1
ATOM 1441 C C . LEU A 1 185 ? -13.565 -1.944 19.026 1.00 88.12 185 LEU A C 1
ATOM 1443 O O . LEU A 1 185 ? -13.042 -2.487 18.052 1.00 88.12 185 LEU A O 1
ATOM 1447 N N . SER A 1 186 ? -13.524 -0.626 19.221 1.00 86.31 186 SER A N 1
ATOM 1448 C CA . SER A 1 186 ? -12.870 0.314 18.305 1.00 86.31 186 SER A CA 1
ATOM 1449 C C . SER A 1 186 ? -11.351 0.119 18.291 1.00 86.31 186 SER A C 1
ATOM 1451 O O . SER A 1 186 ? -10.738 -0.020 17.231 1.00 86.31 186 SER A O 1
ATOM 1453 N N . THR A 1 187 ? -10.730 -0.007 19.464 1.00 86.94 187 THR A N 1
ATOM 1454 C CA . THR A 1 187 ? -9.313 -0.364 19.595 1.00 86.94 187 THR A CA 1
ATOM 1455 C C . THR A 1 187 ? -9.025 -1.694 18.907 1.00 86.94 187 THR A C 1
ATOM 1457 O O . THR A 1 187 ? -8.051 -1.807 18.162 1.00 86.94 187 THR A O 1
ATOM 1460 N N . LYS A 1 188 ? -9.886 -2.700 19.082 1.00 91.69 188 LYS A N 1
ATOM 1461 C CA . LYS A 1 188 ? -9.729 -3.999 18.421 1.00 91.69 188 LYS A CA 1
ATOM 1462 C C . LYS A 1 188 ? -9.839 -3.897 16.897 1.00 91.69 188 LYS A C 1
ATOM 1464 O O . LYS A 1 188 ? -9.015 -4.474 16.196 1.00 91.69 188 LYS A O 1
ATOM 1469 N N . MET A 1 189 ? -10.804 -3.143 16.367 1.00 92.75 189 MET A N 1
ATOM 1470 C CA . MET A 1 189 ? -10.919 -2.896 14.923 1.00 92.75 189 MET A CA 1
ATOM 1471 C C . MET A 1 189 ? -9.662 -2.222 14.364 1.00 92.75 189 MET A C 1
ATOM 1473 O O . MET A 1 189 ? -9.150 -2.660 13.333 1.00 92.75 189 MET A O 1
ATOM 1477 N N . SER A 1 190 ? -9.153 -1.196 15.054 1.00 91.81 190 SER A N 1
ATOM 1478 C CA . SER A 1 190 ? -7.962 -0.451 14.636 1.00 91.81 190 SER A CA 1
ATOM 1479 C C . SER A 1 190 ? -6.704 -1.320 14.686 1.00 91.81 190 SER A C 1
ATOM 1481 O O . SER A 1 190 ? -6.038 -1.500 13.670 1.00 91.81 190 SER A O 1
ATOM 1483 N N . THR A 1 191 ? -6.414 -1.937 15.834 1.00 92.88 191 THR A N 1
ATOM 1484 C CA . THR A 1 191 ? -5.209 -2.764 16.028 1.00 92.88 191 THR A CA 1
ATOM 1485 C C . THR A 1 191 ? -5.157 -3.966 15.093 1.00 92.88 191 THR A C 1
ATOM 1487 O O . THR A 1 191 ? -4.117 -4.228 14.496 1.00 92.88 191 THR A O 1
ATOM 1490 N N . GLU A 1 192 ? -6.263 -4.692 14.920 1.00 95.81 192 GLU A N 1
ATOM 1491 C CA . GLU A 1 192 ? -6.289 -5.866 14.044 1.00 95.81 192 GLU A CA 1
ATOM 1492 C C . GLU A 1 192 ? -6.212 -5.463 12.562 1.00 95.81 192 GLU A C 1
ATOM 1494 O O . GLU A 1 192 ? -5.540 -6.135 11.782 1.00 95.81 192 GLU A O 1
ATOM 1499 N N . SER A 1 193 ? -6.796 -4.324 12.167 1.00 96.06 193 SER A N 1
ATOM 1500 C CA . SER A 1 193 ? -6.585 -3.769 10.819 1.00 96.06 193 SER A CA 1
ATOM 1501 C C . SER A 1 193 ? -5.133 -3.343 10.602 1.00 96.06 193 SER A C 1
ATOM 1503 O O . SER A 1 193 ? -4.564 -3.612 9.546 1.00 96.06 193 SER A O 1
ATOM 1505 N N . GLY A 1 194 ? -4.504 -2.736 11.612 1.00 95.00 194 GLY A N 1
ATOM 1506 C CA . GLY A 1 194 ? -3.102 -2.332 11.557 1.00 95.00 194 GLY A CA 1
ATOM 1507 C C . GLY A 1 194 ? -2.147 -3.514 11.377 1.00 95.00 194 GLY A C 1
ATOM 1508 O O . GLY A 1 194 ? -1.308 -3.495 10.473 1.00 95.00 194 GLY A O 1
ATOM 1509 N N . LYS A 1 195 ? -2.357 -4.589 12.148 1.00 96.00 195 LYS A N 1
ATOM 1510 C CA . LYS A 1 195 ? -1.619 -5.856 12.006 1.00 96.00 195 LYS A CA 1
ATOM 1511 C C . LYS A 1 195 ? -1.803 -6.471 10.621 1.00 96.00 195 LYS A C 1
ATOM 1513 O O . LYS A 1 195 ? -0.825 -6.887 10.005 1.00 96.00 195 LYS A O 1
ATOM 1518 N N . ALA A 1 196 ? -3.037 -6.485 10.107 1.00 97.44 196 ALA A N 1
ATOM 1519 C CA . ALA A 1 196 ? -3.318 -6.974 8.760 1.00 97.44 196 ALA A CA 1
ATOM 1520 C C . ALA A 1 196 ? -2.539 -6.184 7.697 1.00 97.44 196 ALA A C 1
ATOM 1522 O O . ALA A 1 196 ? -1.908 -6.785 6.833 1.00 97.44 196 ALA A O 1
ATOM 1523 N N . LEU A 1 197 ? -2.544 -4.849 7.764 1.00 97.56 197 LEU A N 1
ATOM 1524 C CA . LEU A 1 197 ? -1.823 -4.008 6.805 1.00 97.56 197 LEU A CA 1
ATOM 1525 C C . LEU A 1 197 ? -0.305 -4.201 6.892 1.00 97.56 197 LEU A C 1
ATOM 1527 O O . LEU A 1 197 ? 0.336 -4.329 5.853 1.00 97.56 197 LEU A O 1
ATOM 1531 N N . LYS A 1 198 ? 0.277 -4.284 8.094 1.00 96.81 198 LYS A N 1
ATOM 1532 C CA . LYS A 1 198 ? 1.719 -4.550 8.255 1.00 96.81 198 LYS A CA 1
ATOM 1533 C C . LYS A 1 198 ? 2.128 -5.894 7.667 1.00 96.81 198 LYS A C 1
ATOM 1535 O O . LYS A 1 198 ? 3.141 -5.966 6.978 1.00 96.81 198 LYS A O 1
ATOM 1540 N N . GLU A 1 199 ? 1.316 -6.926 7.864 1.00 96.81 199 GLU A N 1
ATOM 1541 C CA . GLU A 1 199 ? 1.562 -8.230 7.252 1.00 96.81 199 GLU A CA 1
ATOM 1542 C C . GLU A 1 199 ? 1.476 -8.173 5.720 1.00 96.81 199 GLU A C 1
ATOM 1544 O O . GLU A 1 199 ? 2.329 -8.712 5.018 1.00 96.81 199 GLU A O 1
ATOM 1549 N N . LEU A 1 200 ? 0.470 -7.484 5.172 1.00 97.25 200 LEU A N 1
ATOM 1550 C CA . LEU A 1 200 ? 0.341 -7.298 3.724 1.00 97.25 200 LEU A CA 1
ATOM 1551 C C . LEU A 1 200 ? 1.522 -6.504 3.148 1.00 97.25 200 LEU A C 1
ATOM 1553 O O . LEU A 1 200 ? 2.013 -6.828 2.068 1.00 97.25 200 LEU A O 1
ATOM 1557 N N . ALA A 1 201 ? 1.992 -5.482 3.864 1.00 96.88 201 ALA A N 1
ATOM 1558 C CA . ALA A 1 201 ? 3.168 -4.711 3.486 1.00 96.88 201 ALA A CA 1
ATOM 1559 C C . ALA A 1 201 ? 4.433 -5.573 3.486 1.00 96.88 201 ALA A C 1
ATOM 1561 O O . ALA A 1 201 ? 5.204 -5.519 2.526 1.00 96.88 201 ALA A O 1
ATOM 1562 N N . PHE A 1 202 ? 4.617 -6.395 4.523 1.00 95.75 202 PHE A N 1
ATOM 1563 C CA . PHE A 1 202 ? 5.714 -7.351 4.603 1.00 95.75 202 PHE A CA 1
ATOM 1564 C C . PHE A 1 202 ? 5.682 -8.311 3.411 1.00 95.75 202 PHE A C 1
ATOM 1566 O O . PHE A 1 202 ? 6.652 -8.359 2.660 1.00 95.75 202 PHE A O 1
ATOM 1573 N N . ALA A 1 203 ? 4.537 -8.948 3.159 1.00 94.81 203 ALA A N 1
ATOM 1574 C CA . ALA A 1 203 ? 4.325 -9.862 2.038 1.00 94.81 203 ALA A CA 1
ATOM 1575 C C . ALA A 1 203 ? 4.647 -9.236 0.668 1.00 94.81 203 ALA A C 1
ATOM 1577 O O . ALA A 1 203 ? 5.266 -9.878 -0.177 1.00 94.81 203 ALA A O 1
ATOM 1578 N N . ILE A 1 204 ? 4.271 -7.973 0.428 1.00 94.69 204 ILE A N 1
ATOM 1579 C CA . ILE A 1 204 ? 4.643 -7.254 -0.804 1.00 94.69 204 ILE A CA 1
ATOM 1580 C C . ILE A 1 204 ? 6.155 -7.017 -0.853 1.00 94.69 204 ILE A C 1
ATOM 1582 O O . ILE A 1 204 ? 6.796 -7.295 -1.866 1.00 94.69 204 ILE A O 1
ATOM 1586 N N . LYS A 1 205 ? 6.741 -6.522 0.242 1.00 94.19 205 LYS A N 1
ATOM 1587 C CA . LYS A 1 205 ? 8.168 -6.186 0.330 1.00 94.19 205 LYS A CA 1
ATOM 1588 C C . LYS A 1 205 ? 9.063 -7.394 0.058 1.00 94.19 205 LYS A C 1
ATOM 1590 O O . LYS A 1 205 ? 10.068 -7.251 -0.633 1.00 94.19 205 LYS A O 1
ATOM 1595 N N . THR A 1 206 ? 8.696 -8.560 0.581 1.00 92.75 206 THR A N 1
ATOM 1596 C CA . THR A 1 206 ? 9.437 -9.826 0.447 1.00 92.75 206 THR A CA 1
ATOM 1597 C C . THR A 1 206 ? 8.962 -10.689 -0.723 1.00 92.75 206 THR A C 1
ATOM 1599 O O . THR A 1 206 ? 9.622 -11.671 -1.063 1.00 92.75 206 THR A O 1
ATOM 1602 N N . MET A 1 207 ? 7.836 -10.334 -1.352 1.00 90.00 207 MET A N 1
ATOM 1603 C CA . MET A 1 207 ? 7.137 -11.140 -2.360 1.00 90.00 207 MET A CA 1
ATOM 1604 C C . MET A 1 207 ? 6.815 -12.566 -1.868 1.00 90.00 207 MET A C 1
ATOM 1606 O O . MET A 1 207 ? 6.942 -13.548 -2.613 1.00 90.00 207 MET A O 1
ATOM 1610 N N . THR A 1 208 ? 6.399 -12.677 -0.602 1.00 92.69 208 THR A N 1
ATOM 1611 C CA . THR A 1 208 ? 5.954 -13.922 0.047 1.00 92.69 208 THR A CA 1
ATOM 1612 C C . THR A 1 208 ? 4.448 -13.917 0.291 1.00 92.69 208 THR A C 1
ATOM 1614 O O . THR A 1 208 ? 3.806 -12.870 0.316 1.00 92.69 208 THR A O 1
ATOM 1617 N N . ALA A 1 209 ? 3.840 -15.096 0.414 1.00 89.88 209 ALA A N 1
ATOM 1618 C CA . ALA A 1 209 ? 2.400 -15.209 0.629 1.00 89.88 209 ALA A CA 1
ATOM 1619 C C . ALA A 1 209 ? 1.968 -14.556 1.966 1.00 89.88 209 ALA A C 1
ATOM 1621 O O . ALA A 1 209 ? 2.563 -14.864 2.996 1.00 89.88 209 ALA A O 1
ATOM 1622 N N . PRO A 1 210 ? 0.911 -13.714 1.991 1.00 87.69 210 PRO A N 1
ATOM 1623 C CA . PRO A 1 210 ? 0.404 -13.101 3.222 1.00 87.69 210 PRO A CA 1
ATOM 1624 C C . PRO A 1 210 ? -0.405 -14.121 4.042 1.00 87.69 210 PRO A C 1
ATOM 1626 O O . PRO A 1 210 ? -1.637 -14.192 3.949 1.00 87.69 210 PRO A O 1
ATOM 1629 N N . SER A 1 211 ? 0.305 -14.950 4.809 1.00 86.12 211 SER A N 1
ATOM 1630 C CA . SER A 1 211 ? -0.235 -16.113 5.522 1.00 86.12 211 SER A CA 1
ATOM 1631 C C . SER A 1 211 ? -1.073 -15.719 6.742 1.00 86.12 211 SER A C 1
ATOM 1633 O O . SER A 1 211 ? -2.153 -16.274 6.949 1.00 86.12 211 SER A O 1
ATOM 1635 N N . SER A 1 212 ? -0.639 -14.716 7.513 1.00 89.44 212 SER A N 1
ATOM 1636 C CA . SER A 1 212 ? -1.329 -14.312 8.746 1.00 89.44 212 SER A CA 1
ATOM 1637 C C . SER A 1 212 ? -2.348 -13.177 8.556 1.00 89.44 212 SER A C 1
ATOM 1639 O O . SER A 1 212 ? -3.236 -12.990 9.392 1.00 89.44 212 SER A O 1
ATOM 1641 N N . ALA A 1 213 ? -2.308 -12.466 7.421 1.00 91.69 213 ALA A N 1
ATOM 1642 C CA . ALA A 1 213 ? -3.168 -11.308 7.155 1.00 91.69 213 ALA A CA 1
ATOM 1643 C C . ALA A 1 213 ? -4.663 -11.664 7.204 1.00 91.69 213 ALA A C 1
ATOM 1645 O O . ALA A 1 213 ? -5.466 -10.921 7.771 1.00 91.69 213 ALA A O 1
ATOM 1646 N N . GLY A 1 214 ? -5.039 -12.832 6.669 1.00 91.81 214 GLY A N 1
ATOM 1647 C CA . GLY A 1 214 ? -6.420 -13.321 6.676 1.00 91.81 214 GLY A CA 1
ATOM 1648 C C . GLY A 1 214 ? -7.000 -13.468 8.086 1.00 91.81 214 GLY A C 1
ATOM 1649 O O . GLY A 1 214 ? -8.151 -13.101 8.323 1.00 91.81 214 GLY A O 1
ATOM 1650 N N . LEU A 1 215 ? -6.192 -13.925 9.046 1.00 95.19 215 LEU A N 1
ATOM 1651 C CA . LEU A 1 215 ? -6.605 -14.078 10.441 1.00 95.19 215 LEU A CA 1
ATOM 1652 C C . LEU A 1 215 ? -6.911 -12.720 11.090 1.00 95.19 215 LEU A C 1
ATOM 1654 O O . LEU A 1 215 ? -7.940 -12.573 11.752 1.00 95.19 215 LEU A O 1
ATOM 1658 N N . TYR A 1 216 ? -6.061 -11.717 10.869 1.00 95.00 216 TYR A N 1
ATOM 1659 C CA . TYR A 1 216 ? -6.277 -10.360 11.378 1.00 95.00 216 TYR A CA 1
ATOM 1660 C C . TYR A 1 216 ? -7.506 -9.686 10.748 1.00 95.00 216 TYR A C 1
ATOM 1662 O O . TYR A 1 216 ? -8.295 -9.050 11.448 1.00 95.00 216 TYR A O 1
ATOM 1670 N N . ILE A 1 217 ? -7.744 -9.908 9.452 1.00 95.25 217 ILE A N 1
ATOM 1671 C CA . ILE A 1 217 ? -8.940 -9.417 8.748 1.00 95.25 217 ILE A CA 1
ATOM 1672 C C . ILE A 1 217 ? -10.223 -10.028 9.322 1.00 95.25 217 ILE A C 1
ATOM 1674 O O . ILE A 1 217 ? -11.223 -9.332 9.497 1.00 95.25 217 ILE A O 1
ATOM 1678 N N . ILE A 1 218 ? -10.223 -11.327 9.627 1.00 95.88 218 ILE A N 1
ATOM 1679 C CA . ILE A 1 218 ? -11.381 -11.981 10.253 1.00 95.88 218 ILE A CA 1
ATOM 1680 C C . ILE A 1 218 ? -11.645 -11.372 11.634 1.00 95.88 218 ILE A C 1
ATOM 1682 O O . ILE A 1 218 ? -12.788 -11.060 11.968 1.00 95.88 218 ILE A O 1
ATOM 1686 N N . LYS A 1 219 ? -10.594 -11.146 12.429 1.00 95.62 219 LYS A N 1
ATOM 1687 C CA . LYS A 1 219 ? -10.723 -10.531 13.757 1.00 95.62 219 LYS A CA 1
ATOM 1688 C C . LYS A 1 219 ? -11.272 -9.102 13.692 1.00 95.62 219 LYS A C 1
ATOM 1690 O O . LYS A 1 219 ? -12.143 -8.773 14.501 1.00 95.62 219 LYS A O 1
ATOM 1695 N N . SER A 1 220 ? -10.832 -8.280 12.736 1.00 93.62 220 SER A N 1
ATOM 1696 C CA . SER A 1 220 ? -11.347 -6.913 12.562 1.00 93.62 220 SER A CA 1
ATOM 1697 C C . SER A 1 220 ? -12.797 -6.892 12.056 1.00 93.62 220 SER A C 1
ATOM 1699 O O . SER A 1 220 ? -13.610 -6.116 12.566 1.00 93.62 220 SER A O 1
ATOM 1701 N N . LYS A 1 221 ? -13.175 -7.801 11.143 1.00 96.38 221 LYS A N 1
ATOM 1702 C CA . LYS A 1 221 ? -14.576 -7.993 10.717 1.00 96.38 221 LYS A CA 1
ATOM 1703 C C . LYS A 1 221 ? -15.479 -8.410 11.878 1.00 96.38 221 LYS A C 1
ATOM 1705 O O . LYS A 1 221 ? -16.536 -7.819 12.065 1.00 96.38 221 LYS A O 1
ATOM 1710 N N . ASN A 1 222 ? -15.051 -9.359 12.706 1.00 95.12 222 ASN A N 1
ATOM 1711 C CA . ASN A 1 222 ? -15.836 -9.783 13.869 1.00 95.12 222 ASN A CA 1
ATOM 1712 C C . ASN A 1 222 ? -16.042 -8.632 14.868 1.00 95.12 222 ASN A C 1
ATOM 1714 O O . ASN A 1 222 ? -17.140 -8.454 15.389 1.00 95.12 222 ASN A O 1
ATOM 1718 N N . ALA A 1 223 ? -15.012 -7.813 15.109 1.00 92.62 223 ALA A N 1
ATOM 1719 C CA . ALA A 1 223 ? -15.145 -6.620 15.946 1.00 92.62 223 ALA A CA 1
ATOM 1720 C C . ALA A 1 223 ? -16.130 -5.594 15.348 1.00 92.62 223 ALA A C 1
ATOM 1722 O O . ALA A 1 223 ? -16.908 -4.990 16.084 1.00 92.62 223 ALA A O 1
ATOM 1723 N N . THR A 1 224 ? -16.154 -5.472 14.018 1.00 94.31 224 THR A N 1
ATOM 1724 C CA . THR A 1 224 ? -17.096 -4.622 13.274 1.00 94.31 224 THR A CA 1
ATOM 1725 C C . THR A 1 224 ? -18.550 -5.071 13.452 1.00 94.31 224 THR A C 1
ATOM 1727 O O . THR A 1 224 ? -19.435 -4.254 13.690 1.00 94.31 224 THR A O 1
ATOM 1730 N N . GLU A 1 225 ? -18.830 -6.369 13.365 1.00 94.25 225 GLU A N 1
ATOM 1731 C CA . GLU A 1 225 ? -20.196 -6.870 13.561 1.00 94.25 225 GLU A CA 1
ATOM 1732 C C . GLU A 1 225 ? -20.643 -6.739 15.025 1.00 94.25 225 GLU A C 1
ATOM 1734 O O . GLU A 1 225 ? -21.769 -6.318 15.304 1.00 94.25 225 GLU A O 1
ATOM 1739 N N . ASN A 1 226 ? -19.728 -6.964 15.971 1.00 92.25 226 ASN A N 1
ATOM 1740 C CA . ASN A 1 226 ? -20.000 -6.746 17.389 1.00 92.25 226 ASN A CA 1
ATOM 1741 C C . ASN A 1 226 ? -20.341 -5.279 17.689 1.00 92.25 226 ASN A C 1
ATOM 1743 O O . ASN A 1 226 ? -21.331 -5.024 18.375 1.00 92.25 226 ASN A O 1
ATOM 1747 N N . ILE A 1 227 ? -19.577 -4.314 17.158 1.00 89.75 227 ILE A N 1
ATOM 1748 C CA . ILE A 1 227 ? -19.830 -2.890 17.430 1.00 89.75 227 ILE A CA 1
ATOM 1749 C C . ILE A 1 227 ? -21.140 -2.414 16.793 1.00 89.75 227 ILE A C 1
ATOM 1751 O O . ILE A 1 227 ? -21.893 -1.691 17.440 1.00 89.75 227 ILE A O 1
ATOM 1755 N N . LYS A 1 228 ? -21.473 -2.888 15.582 1.00 89.88 228 LYS A N 1
ATOM 1756 C CA . LYS A 1 228 ? -22.769 -2.615 14.937 1.00 89.88 228 LYS A CA 1
ATOM 1757 C C . LYS A 1 228 ? -23.935 -3.146 15.769 1.00 89.88 228 LYS A C 1
ATOM 1759 O O . LYS A 1 228 ? -24.914 -2.435 15.976 1.00 89.88 228 LYS A O 1
ATOM 1764 N N . SER A 1 229 ? -23.830 -4.381 16.268 1.00 88.94 229 SER A N 1
ATOM 1765 C CA . SER A 1 229 ? -24.880 -4.987 17.099 1.00 88.94 229 SER A CA 1
ATOM 1766 C C . SER A 1 229 ? -25.088 -4.230 18.416 1.00 88.94 229 SER A C 1
ATOM 1768 O O . SER A 1 229 ? -26.227 -3.957 18.797 1.00 88.94 229 SER A O 1
ATOM 1770 N N . LEU A 1 230 ? -23.992 -3.817 19.064 1.00 85.12 230 LEU A N 1
ATOM 1771 C CA . LEU A 1 230 ? -24.006 -3.008 20.280 1.00 85.12 230 LEU A CA 1
ATOM 1772 C C . LEU A 1 230 ? -24.688 -1.668 20.010 1.00 85.12 230 LEU A C 1
ATOM 1774 O O . LEU A 1 230 ? -25.625 -1.307 20.718 1.00 85.12 230 LEU A O 1
ATOM 1778 N N . PHE A 1 231 ? -24.283 -0.984 18.942 1.00 78.69 231 PHE A N 1
ATOM 1779 C CA . PHE A 1 231 ? -24.824 0.317 18.572 1.00 78.69 231 PHE A CA 1
ATOM 1780 C C . PHE A 1 231 ? -26.330 0.259 18.266 1.00 78.69 231 PHE A C 1
ATOM 1782 O O . PHE A 1 231 ? -27.098 1.062 18.794 1.00 78.69 231 PHE A O 1
ATOM 1789 N N . ASN A 1 232 ? -26.780 -0.750 17.513 1.00 81.69 232 ASN A N 1
ATOM 1790 C CA . ASN A 1 232 ? -28.205 -0.978 17.245 1.00 81.69 232 ASN A CA 1
ATOM 1791 C C . ASN A 1 232 ? -29.001 -1.252 18.531 1.00 81.69 232 ASN A C 1
ATOM 1793 O O . ASN A 1 232 ? -30.125 -0.773 18.682 1.00 81.69 232 ASN A O 1
ATOM 1797 N N . SER A 1 233 ? -28.417 -1.990 19.481 1.00 78.75 233 SER A N 1
ATOM 1798 C CA . SER A 1 233 ? -29.063 -2.260 20.770 1.00 78.75 233 SER A CA 1
ATOM 1799 C C . SER A 1 233 ? -29.165 -1.015 21.662 1.00 78.75 233 SER A C 1
ATOM 1801 O O . SER A 1 233 ? -30.142 -0.872 22.396 1.00 78.75 233 SER A O 1
ATOM 1803 N N . THR A 1 234 ? -28.190 -0.102 21.579 1.00 70.94 234 THR A N 1
ATOM 1804 C CA . THR A 1 234 ? -28.179 1.175 22.306 1.00 70.94 234 THR A CA 1
ATOM 1805 C C . THR A 1 234 ? -29.176 2.167 21.712 1.00 70.94 234 THR A C 1
ATOM 1807 O O . THR A 1 234 ? -29.905 2.810 22.461 1.00 70.94 234 THR A O 1
ATOM 1810 N N . LEU A 1 235 ? -29.274 2.244 20.380 1.00 68.06 235 LEU A N 1
ATOM 1811 C CA . LEU A 1 235 ? -30.233 3.112 19.687 1.00 68.06 235 LEU A CA 1
ATOM 1812 C C . LEU A 1 235 ? -31.695 2.744 20.002 1.00 68.06 235 LEU A C 1
ATOM 1814 O O . LEU A 1 235 ? -32.561 3.612 20.027 1.00 68.06 235 LEU A O 1
ATOM 1818 N N . SER A 1 236 ? -31.963 1.467 20.288 1.00 66.06 236 SER A N 1
ATOM 1819 C CA . SER A 1 236 ? -33.300 0.951 20.603 1.00 66.06 236 SER A CA 1
ATOM 1820 C C . SER A 1 236 ? -33.795 1.252 22.033 1.00 66.06 236 SER A C 1
ATOM 1822 O O . SER A 1 236 ? -34.932 0.896 22.336 1.00 66.06 236 SER A O 1
ATOM 1824 N N . LYS A 1 237 ? -32.975 1.840 22.923 1.00 63.84 237 LYS A N 1
ATOM 1825 C CA . LYS A 1 237 ? -33.274 2.018 24.366 1.00 63.84 237 LYS A CA 1
ATOM 1826 C C . LYS A 1 237 ? -33.514 3.478 24.831 1.00 63.84 237 LYS A C 1
ATOM 1828 O O . LYS A 1 237 ? -33.490 3.713 26.031 1.00 63.84 237 LYS A O 1
ATOM 1833 N N . ASP A 1 238 ? -33.813 4.401 23.910 1.00 56.75 238 ASP A N 1
ATOM 1834 C CA . ASP A 1 238 ? -34.247 5.810 24.107 1.00 56.75 238 ASP A CA 1
ATOM 1835 C C . ASP A 1 238 ? -33.204 6.937 24.384 1.00 56.75 238 ASP A C 1
ATOM 1837 O O . ASP A 1 238 ? -32.258 6.805 25.152 1.00 56.75 238 ASP A O 1
ATOM 1841 N N . THR A 1 239 ? -33.496 8.102 23.764 1.00 51.12 239 THR A N 1
ATOM 1842 C CA . THR A 1 239 ? -33.223 9.525 24.125 1.00 51.12 239 THR A CA 1
ATOM 1843 C C . THR A 1 239 ? -31.787 10.052 24.332 1.00 51.12 239 THR A C 1
ATOM 1845 O O . THR A 1 239 ? -31.516 10.591 25.392 1.00 51.12 239 THR A O 1
ATOM 1848 N N . LEU A 1 240 ? -30.895 10.061 23.325 1.00 54.53 240 LEU A N 1
ATOM 1849 C CA . LEU A 1 240 ? -29.694 10.944 23.309 1.00 54.53 240 LEU A CA 1
ATOM 1850 C C . LEU A 1 240 ? -29.220 11.291 21.877 1.00 54.53 240 LEU A C 1
ATOM 1852 O O . LEU A 1 240 ? -28.055 11.116 21.520 1.00 54.53 240 LEU A O 1
ATOM 1856 N N . LEU A 1 241 ? -30.112 11.790 21.013 1.00 53.56 241 LEU A N 1
ATOM 1857 C CA . LEU A 1 241 ? -29.765 12.080 19.608 1.00 53.56 241 LEU A CA 1
ATOM 1858 C C . LEU A 1 241 ? -28.610 13.085 19.429 1.00 53.56 241 LEU A C 1
ATOM 1860 O O . LEU A 1 241 ? -27.988 13.086 18.373 1.00 53.56 241 LEU A O 1
ATOM 1864 N N . GLN A 1 242 ? -28.302 13.918 20.427 1.00 52.34 242 GLN A N 1
ATOM 1865 C CA . GLN A 1 242 ? -27.317 14.997 20.294 1.00 52.34 242 GLN A CA 1
ATOM 1866 C C . GLN A 1 242 ? -25.892 14.611 20.746 1.00 52.34 242 GLN A C 1
ATOM 1868 O O . GLN A 1 242 ? -24.930 15.167 20.226 1.00 52.34 242 GLN A O 1
ATOM 1873 N N . GLU A 1 243 ? -25.737 13.617 21.631 1.00 56.50 243 GLU A N 1
ATOM 1874 C CA . GLU A 1 243 ? -24.427 13.134 22.123 1.00 56.50 243 GLU A CA 1
ATOM 1875 C C . GLU A 1 243 ? -23.924 11.882 21.380 1.00 56.50 243 GLU A C 1
ATOM 1877 O O . GLU A 1 243 ? -22.736 11.570 21.393 1.00 56.50 243 GLU A O 1
ATOM 1882 N N . ILE A 1 244 ? -24.810 11.178 20.667 1.00 64.12 244 ILE A N 1
ATOM 1883 C CA . ILE A 1 244 ? -24.481 9.942 19.940 1.00 64.12 244 ILE A CA 1
ATOM 1884 C C . ILE A 1 244 ? -23.794 10.220 18.590 1.00 64.12 244 ILE A C 1
ATOM 1886 O O . ILE A 1 244 ? -23.072 9.364 18.071 1.00 64.12 244 ILE A O 1
ATOM 1890 N N . VAL A 1 245 ? -23.968 11.412 18.009 1.00 69.56 245 VAL A N 1
ATOM 1891 C CA . VAL A 1 245 ? -23.485 11.727 16.649 1.00 69.56 245 VAL A CA 1
ATOM 1892 C C . VAL A 1 245 ? -21.960 11.588 16.508 1.00 69.56 245 VAL A C 1
ATOM 1894 O O . VAL A 1 245 ? -21.536 10.879 15.595 1.00 69.56 245 VAL A O 1
ATOM 1897 N N . PRO A 1 246 ? -21.108 12.150 17.393 1.00 72.81 246 PRO A N 1
ATOM 1898 C CA . PRO A 1 246 ? -19.654 12.006 17.268 1.00 72.81 246 PRO A CA 1
ATOM 1899 C C . PRO A 1 246 ? -19.183 10.550 17.385 1.00 72.81 246 PRO A C 1
ATOM 1901 O O . PRO A 1 246 ? -18.358 10.104 16.589 1.00 72.81 246 PRO A O 1
ATOM 1904 N N . ALA A 1 247 ? -19.750 9.786 18.326 1.00 73.88 247 ALA A N 1
ATOM 1905 C CA . ALA A 1 247 ? -19.435 8.368 18.502 1.00 73.88 247 ALA A CA 1
ATOM 1906 C C . ALA A 1 247 ? -19.850 7.541 17.274 1.00 73.88 247 ALA A C 1
ATOM 1908 O O . ALA A 1 247 ? -19.089 6.697 16.804 1.00 73.88 247 ALA A O 1
ATOM 1909 N N . THR A 1 248 ? -21.019 7.835 16.700 1.00 79.75 248 THR A N 1
ATOM 1910 C CA . THR A 1 248 ? -21.506 7.200 15.465 1.00 79.75 248 THR A CA 1
ATOM 1911 C C . THR A 1 248 ? -20.564 7.460 14.299 1.00 79.75 248 THR A C 1
ATOM 1913 O O . THR A 1 248 ? -20.210 6.533 13.574 1.00 79.75 248 THR A O 1
ATOM 1916 N N . THR A 1 249 ? -20.128 8.710 14.128 1.00 83.88 249 THR A N 1
ATOM 1917 C CA . THR A 1 249 ? -19.213 9.099 13.050 1.00 83.88 249 THR A CA 1
ATOM 1918 C C . THR A 1 249 ? -17.869 8.389 13.180 1.00 83.88 249 THR A C 1
ATOM 1920 O O . THR A 1 249 ? -17.378 7.841 12.195 1.00 83.88 249 THR A O 1
ATOM 1923 N N . VAL A 1 250 ? -17.300 8.323 14.389 1.00 82.62 250 VAL A N 1
ATOM 1924 C CA . VAL A 1 250 ? -16.047 7.593 14.650 1.00 82.62 250 VAL A CA 1
ATOM 1925 C C . VAL A 1 250 ? -16.200 6.105 14.330 1.00 82.62 250 VAL A C 1
ATOM 1927 O O . VAL A 1 250 ? -15.360 5.549 13.624 1.00 82.62 250 VAL A O 1
ATOM 1930 N N . ILE A 1 251 ? -17.288 5.467 14.777 1.00 86.00 251 ILE A N 1
ATOM 1931 C CA . ILE A 1 251 ? -17.567 4.055 14.474 1.00 86.00 251 ILE A CA 1
ATOM 1932 C C . ILE A 1 251 ? -17.716 3.846 12.962 1.00 86.00 251 ILE A C 1
ATOM 1934 O O . ILE A 1 251 ? -17.116 2.922 12.419 1.00 86.00 251 ILE A O 1
ATOM 1938 N N . SER A 1 252 ? -18.466 4.706 12.266 1.00 90.19 252 SER A N 1
ATOM 1939 C CA . SER A 1 252 ? -18.663 4.615 10.813 1.00 90.19 252 SER A CA 1
ATOM 1940 C C . SER A 1 252 ? -17.346 4.744 10.051 1.00 90.19 252 SER A C 1
ATOM 1942 O O . SER A 1 252 ? -17.051 3.917 9.191 1.00 90.19 252 SER A O 1
ATOM 1944 N N . LEU A 1 253 ? -16.515 5.729 10.400 1.00 90.94 253 LEU A N 1
ATOM 1945 C CA . LEU A 1 253 ? -15.198 5.906 9.787 1.00 90.94 253 LEU A CA 1
ATOM 1946 C C . LEU A 1 253 ? -14.299 4.694 10.040 1.00 90.94 253 LEU A C 1
ATOM 1948 O O . LEU A 1 253 ? -13.591 4.245 9.141 1.00 90.94 253 LEU A O 1
ATOM 1952 N N . LEU A 1 254 ? -14.354 4.113 11.237 1.00 90.94 254 LEU A N 1
ATOM 1953 C CA . LEU A 1 254 ? -13.581 2.923 11.568 1.00 90.94 254 LEU A CA 1
ATOM 1954 C C . LEU A 1 254 ? -14.067 1.679 10.803 1.00 90.94 254 LEU A C 1
ATOM 1956 O O . LEU A 1 254 ? -13.249 0.883 10.340 1.00 90.94 254 LEU A O 1
ATOM 1960 N N . VAL A 1 255 ? -15.380 1.529 10.603 1.00 93.94 255 VAL A N 1
ATOM 1961 C CA . VAL A 1 255 ? -15.969 0.502 9.722 1.00 93.94 255 VAL A CA 1
ATOM 1962 C C . VAL A 1 255 ? -15.463 0.687 8.286 1.00 93.94 255 VAL A C 1
ATOM 1964 O O . VAL A 1 255 ? -15.073 -0.287 7.635 1.00 93.94 255 VAL A O 1
ATOM 1967 N N . ASP A 1 256 ? -15.406 1.928 7.800 1.00 94.88 256 ASP A N 1
ATOM 1968 C CA . ASP A 1 256 ? -14.907 2.248 6.461 1.00 94.88 256 ASP A CA 1
ATOM 1969 C C . ASP A 1 256 ? -13.402 1.970 6.308 1.00 94.88 256 ASP A C 1
ATOM 1971 O O . ASP A 1 256 ? -12.956 1.542 5.235 1.00 94.88 256 ASP A O 1
ATOM 1975 N N . VAL A 1 257 ? -12.613 2.155 7.373 1.00 94.62 257 VAL A N 1
ATOM 1976 C CA . VAL A 1 257 ? -11.193 1.765 7.438 1.00 94.62 257 VAL A CA 1
ATOM 1977 C C . VAL A 1 257 ? -11.030 0.243 7.392 1.00 94.62 257 VAL A C 1
ATOM 1979 O O . VAL A 1 257 ? -10.198 -0.261 6.629 1.00 94.62 257 VAL A O 1
ATOM 1982 N N . VAL A 1 258 ? -11.844 -0.515 8.137 1.00 96.44 258 VAL A N 1
ATOM 1983 C CA . VAL A 1 258 ? -11.849 -1.990 8.061 1.00 96.44 258 VAL A CA 1
ATOM 1984 C C . VAL A 1 258 ? -12.202 -2.442 6.640 1.00 96.44 258 VAL A C 1
ATOM 1986 O O . VAL A 1 258 ? -11.512 -3.283 6.065 1.00 96.44 258 VAL A O 1
ATOM 1989 N N . SER A 1 259 ? -13.225 -1.838 6.028 1.00 96.88 259 SER A N 1
ATOM 1990 C CA . SER A 1 259 ? -13.621 -2.104 4.638 1.00 96.88 259 SER A CA 1
ATOM 1991 C C . SER A 1 259 ? -12.487 -1.816 3.646 1.00 96.88 259 SER A C 1
ATOM 1993 O O . SER A 1 259 ? -12.199 -2.631 2.767 1.00 96.88 259 SER A O 1
ATOM 1995 N N . CYS A 1 260 ? -11.776 -0.699 3.815 1.00 96.06 260 CYS A N 1
ATOM 1996 C CA . CYS A 1 260 ? -10.582 -0.383 3.030 1.00 96.06 260 CYS A CA 1
ATOM 1997 C C . CYS A 1 260 ? -9.488 -1.446 3.181 1.00 96.06 260 CYS A C 1
ATOM 1999 O O . CYS A 1 260 ? -8.960 -1.923 2.178 1.00 96.06 260 CYS A O 1
ATOM 2001 N N . THR A 1 261 ? -9.184 -1.855 4.416 1.00 97.00 261 THR A N 1
ATOM 2002 C CA . THR A 1 261 ? -8.189 -2.898 4.710 1.00 97.00 261 THR A CA 1
ATOM 2003 C C . THR A 1 261 ? -8.520 -4.206 3.990 1.00 97.00 261 THR A C 1
ATOM 2005 O O . THR A 1 261 ? -7.639 -4.824 3.395 1.00 97.00 261 THR A O 1
ATOM 2008 N N . VAL A 1 262 ? -9.799 -4.592 3.956 1.00 97.44 262 VAL A N 1
ATOM 2009 C CA . VAL A 1 262 ? -10.273 -5.776 3.221 1.00 97.44 262 VAL A CA 1
ATOM 2010 C C . VAL A 1 262 ? -10.030 -5.639 1.716 1.00 97.44 262 VAL A C 1
ATOM 2012 O O . VAL A 1 262 ? -9.459 -6.545 1.114 1.00 97.44 262 VAL A O 1
ATOM 2015 N N . LYS A 1 263 ? -10.394 -4.503 1.105 1.00 97.94 263 LYS A N 1
ATOM 2016 C CA . LYS A 1 263 ? -10.174 -4.266 -0.337 1.00 97.94 263 LYS A CA 1
ATOM 2017 C C . LYS A 1 263 ? -8.687 -4.284 -0.711 1.00 97.94 263 LYS A C 1
ATOM 2019 O O . LYS A 1 263 ? -8.320 -4.787 -1.781 1.00 97.94 263 LYS A O 1
ATOM 2024 N N . ILE A 1 264 ? -7.835 -3.718 0.150 1.00 97.81 264 ILE A N 1
ATOM 2025 C CA . ILE A 1 264 ? -6.376 -3.763 -0.010 1.00 97.81 264 ILE A CA 1
ATOM 2026 C C . ILE A 1 264 ? -5.926 -5.222 0.035 1.00 97.81 264 ILE A C 1
ATOM 2028 O O . ILE A 1 264 ? -5.284 -5.675 -0.909 1.00 97.81 264 ILE A O 1
ATOM 2032 N N . ALA A 1 265 ? -6.328 -5.979 1.058 1.00 97.19 265 ALA A N 1
ATOM 2033 C CA . ALA A 1 265 ? -5.974 -7.386 1.203 1.00 97.19 265 ALA A CA 1
ATOM 2034 C C . ALA A 1 265 ? -6.369 -8.223 -0.018 1.00 97.19 265 ALA A C 1
ATOM 2036 O O . ALA A 1 265 ? -5.529 -8.921 -0.575 1.00 97.19 265 ALA A O 1
ATOM 2037 N N . GLU A 1 266 ? -7.612 -8.109 -0.490 1.00 96.81 266 GLU A N 1
ATOM 2038 C CA . GLU A 1 266 ? -8.086 -8.786 -1.704 1.00 96.81 266 GLU A CA 1
ATOM 2039 C C . GLU A 1 266 ? -7.205 -8.454 -2.913 1.00 96.81 266 GLU A C 1
ATOM 2041 O O . GLU A 1 266 ? -6.806 -9.338 -3.674 1.00 96.81 266 GLU A O 1
ATOM 2046 N N . SER A 1 267 ? -6.839 -7.180 -3.072 1.00 96.81 267 SER A N 1
ATOM 2047 C CA . SER A 1 267 ? -5.968 -6.746 -4.163 1.00 96.81 267 SER A CA 1
ATOM 2048 C C . SER A 1 267 ? -4.540 -7.285 -4.022 1.00 96.81 267 SER A C 1
ATOM 2050 O O . SER A 1 267 ? -3.917 -7.610 -5.036 1.00 96.81 267 SER A O 1
ATOM 2052 N N . VAL A 1 268 ? -4.033 -7.439 -2.800 1.00 96.12 268 VAL A N 1
ATOM 2053 C CA . VAL A 1 268 ? -2.725 -8.049 -2.524 1.00 96.12 268 VAL A CA 1
ATOM 2054 C C . VAL A 1 268 ? -2.752 -9.561 -2.744 1.00 96.12 268 VAL A C 1
ATOM 2056 O O . VAL A 1 268 ? -1.823 -10.083 -3.348 1.00 96.12 268 VAL A O 1
ATOM 2059 N N . TYR A 1 269 ? -3.820 -10.272 -2.376 1.00 95.25 269 TYR A N 1
ATOM 2060 C CA . TYR A 1 269 ? -3.980 -11.697 -2.704 1.00 95.25 269 TYR A CA 1
ATOM 2061 C C . TYR A 1 269 ? -4.028 -11.929 -4.224 1.00 95.25 269 TYR A C 1
ATOM 2063 O O . TYR A 1 269 ? -3.386 -12.846 -4.749 1.00 95.25 269 TYR A O 1
ATOM 2071 N N . VAL A 1 270 ? -4.724 -11.060 -4.966 1.00 95.44 270 VAL A N 1
ATOM 2072 C CA . VAL A 1 270 ? -4.705 -11.080 -6.439 1.00 95.44 270 VAL A CA 1
ATOM 2073 C C . VAL A 1 270 ? -3.297 -10.803 -6.975 1.00 95.44 270 VAL A C 1
ATOM 2075 O O . VAL A 1 270 ? -2.846 -11.493 -7.886 1.00 95.44 270 VAL A O 1
ATOM 2078 N N . LEU A 1 271 ? -2.563 -9.844 -6.404 1.00 93.81 271 LEU A N 1
ATOM 2079 C CA . LEU A 1 271 ? -1.169 -9.605 -6.782 1.00 93.81 271 LEU A CA 1
ATOM 2080 C C . LEU A 1 271 ? -0.294 -10.838 -6.518 1.00 93.81 271 LEU A C 1
ATOM 2082 O O . LEU A 1 271 ? 0.423 -11.269 -7.416 1.00 93.81 271 LEU A O 1
ATOM 2086 N N . ALA A 1 272 ? -0.392 -11.426 -5.326 1.00 92.56 272 ALA A N 1
ATOM 2087 C CA . ALA A 1 272 ? 0.397 -12.574 -4.901 1.00 92.56 272 ALA A CA 1
ATOM 2088 C C . ALA A 1 272 ? 0.183 -13.789 -5.814 1.00 92.56 272 ALA A C 1
ATOM 2090 O O . ALA A 1 272 ? 1.145 -14.448 -6.213 1.00 92.56 272 ALA A O 1
ATOM 2091 N N . SER A 1 273 ? -1.067 -14.051 -6.209 1.00 91.69 273 SER A N 1
ATOM 2092 C CA . SER A 1 273 ? -1.401 -15.131 -7.146 1.00 91.69 273 SER A CA 1
ATOM 2093 C C . SER A 1 273 ? -0.860 -14.877 -8.558 1.00 91.69 273 SER A C 1
ATOM 2095 O O . SER A 1 273 ? -0.232 -15.759 -9.144 1.00 91.69 273 SER A O 1
ATOM 2097 N N . LEU A 1 274 ? -1.032 -13.664 -9.096 1.00 90.81 274 LEU A N 1
ATOM 2098 C CA . LEU A 1 274 ? -0.556 -13.306 -10.436 1.00 90.81 274 LEU A CA 1
ATOM 2099 C C . LEU A 1 274 ? 0.977 -13.256 -10.523 1.00 90.81 274 LEU A C 1
ATOM 2101 O O . LEU A 1 274 ? 1.554 -13.699 -11.515 1.00 90.81 274 LEU A O 1
ATOM 2105 N N . ALA A 1 275 ? 1.638 -12.733 -9.489 1.00 87.88 275 ALA A N 1
ATOM 2106 C CA . ALA A 1 275 ? 3.093 -12.624 -9.405 1.00 87.88 275 ALA A CA 1
ATOM 2107 C C . ALA A 1 275 ? 3.771 -13.912 -8.899 1.00 87.88 275 ALA A C 1
ATOM 2109 O O . ALA A 1 275 ? 4.997 -14.003 -8.938 1.00 87.88 275 ALA A O 1
ATOM 2110 N N . ARG A 1 276 ? 2.989 -14.923 -8.484 1.00 88.19 276 ARG A N 1
ATOM 2111 C CA . ARG A 1 276 ? 3.459 -16.198 -7.917 1.00 88.19 276 ARG A CA 1
ATOM 2112 C C . ARG A 1 276 ? 4.402 -15.987 -6.734 1.00 88.19 276 ARG A C 1
ATOM 2114 O O . ARG A 1 276 ? 5.545 -16.451 -6.756 1.00 88.19 276 ARG A O 1
ATOM 2121 N N . PHE A 1 277 ? 3.911 -15.264 -5.731 1.00 89.69 277 PHE A N 1
ATOM 2122 C CA . PHE A 1 277 ? 4.621 -15.078 -4.469 1.00 89.69 277 PHE A CA 1
ATOM 2123 C C . PHE A 1 277 ? 5.018 -16.432 -3.886 1.00 89.69 277 PHE A C 1
ATOM 2125 O O . PHE A 1 277 ? 4.279 -17.415 -3.993 1.00 89.69 277 PHE A O 1
ATOM 2132 N N . LYS A 1 278 ? 6.214 -16.488 -3.299 1.00 86.94 278 LYS A N 1
ATOM 2133 C CA . LYS A 1 278 ? 6.709 -17.724 -2.696 1.00 86.94 278 LYS A CA 1
ATOM 2134 C C . LYS A 1 278 ? 5.869 -18.019 -1.457 1.00 86.94 278 LYS A C 1
ATOM 2136 O O . LYS A 1 278 ? 5.640 -17.129 -0.639 1.00 86.94 278 LYS A O 1
ATOM 2141 N N . SER A 1 279 ? 5.394 -19.254 -1.330 1.00 79.06 279 SER A N 1
ATOM 2142 C CA . SER A 1 279 ? 4.887 -19.706 -0.036 1.00 79.06 279 SER A CA 1
ATOM 2143 C C . SER A 1 279 ? 6.079 -19.833 0.901 1.00 79.06 279 SER A C 1
ATOM 2145 O O . SER A 1 279 ? 7.151 -20.260 0.467 1.00 79.06 279 SER A O 1
ATOM 2147 N N . GLU A 1 280 ? 5.909 -19.446 2.159 1.00 58.28 280 GLU A N 1
ATOM 2148 C CA . GLU A 1 280 ? 6.836 -19.865 3.202 1.00 58.28 280 GLU A CA 1
ATOM 2149 C C . GLU A 1 280 ? 6.658 -21.377 3.367 1.00 58.28 280 GLU A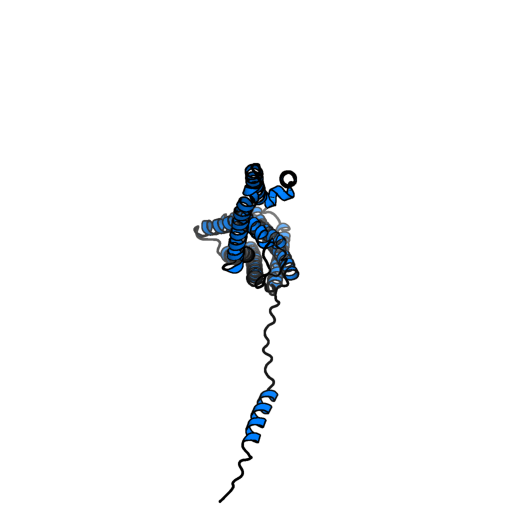 C 1
ATOM 2151 O O . GLU A 1 280 ? 5.857 -21.851 4.168 1.00 58.28 280 GLU A O 1
ATOM 2156 N N . GLU A 1 281 ? 7.364 -22.161 2.551 1.00 37.19 281 GLU A N 1
ATOM 2157 C CA . GLU A 1 281 ? 7.783 -23.473 3.010 1.00 37.19 281 GLU A CA 1
ATOM 2158 C C . GLU A 1 281 ? 8.642 -23.190 4.234 1.00 37.19 281 GLU A C 1
ATOM 2160 O O . GLU A 1 281 ? 9.770 -22.704 4.129 1.00 37.19 281 GLU A O 1
ATOM 2165 N N . HIS A 1 282 ? 8.075 -23.458 5.411 1.00 34.47 282 HIS A N 1
ATOM 2166 C CA . HIS A 1 282 ? 8.879 -23.863 6.545 1.00 34.47 282 HIS A CA 1
ATOM 2167 C C . HIS A 1 282 ? 9.878 -24.865 5.968 1.00 34.47 282 HIS A C 1
ATOM 2169 O O . HIS A 1 282 ? 9.475 -25.940 5.516 1.00 34.47 282 HIS A O 1
ATOM 2175 N N . GLN A 1 283 ? 11.159 -24.502 5.918 1.00 29.69 283 GLN A N 1
ATOM 2176 C CA . GLN A 1 283 ? 12.198 -25.508 5.845 1.00 29.69 283 GLN A CA 1
ATOM 2177 C C . GLN A 1 283 ? 12.060 -26.292 7.144 1.00 29.69 283 GLN A C 1
ATOM 2179 O O . GLN A 1 283 ? 12.652 -25.970 8.169 1.00 29.69 283 GLN A O 1
ATOM 2184 N N . LEU A 1 284 ? 11.167 -27.278 7.122 1.00 32.91 284 LEU A N 1
ATOM 2185 C CA . LEU A 1 284 ? 11.305 -28.446 7.944 1.00 32.91 284 LEU A CA 1
ATOM 2186 C C . LEU A 1 284 ? 12.572 -29.079 7.379 1.00 32.91 284 LEU A C 1
ATOM 2188 O O . LEU A 1 284 ? 12.537 -29.821 6.399 1.00 32.91 284 LEU A O 1
ATOM 2192 N N . GLU A 1 285 ? 13.717 -28.708 7.947 1.00 33.03 285 GLU A N 1
ATOM 2193 C CA . GLU A 1 285 ? 14.784 -29.681 8.049 1.00 33.03 285 GLU A CA 1
ATOM 2194 C C . GLU A 1 285 ? 14.121 -30.899 8.686 1.00 33.03 285 GLU A C 1
ATOM 2196 O O . GLU A 1 285 ? 13.788 -30.913 9.872 1.00 33.03 285 GLU A O 1
ATOM 2201 N N . THR A 1 286 ? 13.781 -31.875 7.847 1.00 28.72 286 THR A N 1
ATOM 2202 C CA . THR A 1 286 ? 13.418 -33.212 8.285 1.00 28.72 286 THR A CA 1
ATOM 2203 C C . THR A 1 286 ? 14.459 -33.595 9.331 1.00 28.72 286 THR A C 1
ATOM 2205 O O . THR A 1 286 ? 15.652 -33.533 9.007 1.00 28.72 286 THR A O 1
ATOM 2208 N N . PRO A 1 287 ? 14.071 -33.957 10.568 1.00 34.91 287 PRO A N 1
ATOM 2209 C CA . PRO A 1 287 ? 15.018 -34.561 11.482 1.00 34.91 287 PRO A CA 1
ATOM 2210 C C . PRO A 1 287 ? 15.590 -35.754 10.726 1.00 34.91 287 PRO A C 1
ATOM 2212 O O . PRO A 1 287 ? 14.827 -36.625 10.299 1.00 34.91 287 PRO A O 1
ATOM 2215 N N . LYS A 1 288 ? 16.903 -35.757 10.479 1.00 37.75 288 LYS A N 1
ATOM 2216 C CA . LYS A 1 288 ? 17.570 -36.959 9.985 1.00 37.75 288 LYS A CA 1
ATOM 2217 C C . LYS A 1 288 ? 17.150 -38.087 10.917 1.00 37.75 288 LYS A C 1
ATOM 2219 O O . LYS A 1 288 ? 17.294 -37.969 12.135 1.00 37.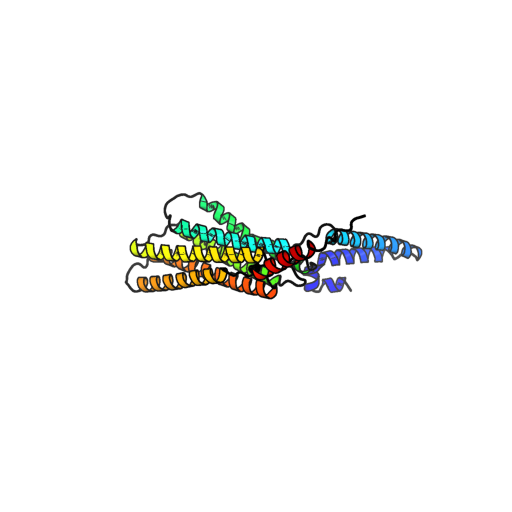75 288 LYS A O 1
ATOM 2224 N N . SER A 1 289 ? 16.544 -39.126 10.353 1.00 41.44 289 SER A N 1
ATOM 2225 C CA . SER A 1 289 ? 16.196 -40.313 11.119 1.00 41.44 289 SER A CA 1
ATOM 2226 C C . SER A 1 289 ? 17.471 -40.844 11.789 1.00 41.44 289 SER A C 1
ATOM 2228 O O . SER A 1 289 ? 18.509 -40.870 11.118 1.00 41.44 289 SER A O 1
ATOM 2230 N N . PRO A 1 290 ? 17.415 -41.314 13.049 1.00 46.28 290 PRO A N 1
ATOM 2231 C CA . PRO A 1 290 ? 18.574 -41.869 13.760 1.00 46.28 290 PRO A CA 1
ATOM 2232 C C . PRO A 1 290 ? 19.289 -43.013 13.018 1.00 46.28 290 PRO A C 1
ATOM 2234 O O . PRO A 1 290 ? 20.431 -43.338 13.330 1.00 46.28 290 PRO A O 1
ATOM 2237 N N . ASP A 1 291 ? 18.644 -43.597 12.008 1.00 45.91 291 ASP A N 1
ATOM 2238 C CA . ASP A 1 291 ? 19.157 -44.738 11.254 1.00 45.91 291 ASP A CA 1
ATOM 2239 C C . ASP A 1 291 ? 20.215 -44.372 10.193 1.00 45.91 291 ASP A C 1
ATOM 2241 O O . ASP A 1 291 ? 20.962 -45.244 9.750 1.00 45.91 291 ASP A O 1
ATOM 2245 N N . GLU A 1 292 ? 20.356 -43.096 9.809 1.00 43.16 292 GLU A N 1
ATOM 2246 C CA . GLU A 1 292 ? 21.332 -42.688 8.777 1.00 43.16 292 GLU A CA 1
ATOM 2247 C C . GLU A 1 292 ? 22.729 -42.372 9.354 1.00 43.16 292 GLU A C 1
ATOM 2249 O O . GLU A 1 292 ? 23.733 -42.374 8.637 1.00 43.16 292 GLU A O 1
ATOM 2254 N N . GLU A 1 293 ? 22.822 -42.155 10.670 1.00 42.00 293 GLU A N 1
ATOM 2255 C CA . GLU A 1 293 ? 24.086 -41.892 11.375 1.00 42.00 293 GLU A CA 1
ATOM 2256 C C . GLU A 1 293 ? 24.765 -43.198 11.838 1.00 42.00 293 GLU A C 1
ATOM 2258 O O . GLU A 1 293 ? 25.994 -43.300 11.835 1.00 42.00 293 GLU A O 1
ATOM 2263 N N . ALA A 1 294 ? 23.977 -44.255 12.081 1.00 44.75 294 ALA A N 1
ATOM 2264 C CA . ALA A 1 294 ? 24.484 -45.600 12.362 1.00 44.75 294 ALA A CA 1
ATOM 2265 C C . ALA A 1 294 ? 25.149 -46.259 11.135 1.00 44.75 294 ALA A C 1
ATOM 2267 O O . ALA A 1 294 ? 26.139 -46.980 11.281 1.00 44.75 294 ALA A O 1
ATOM 2268 N N . ALA A 1 295 ? 24.673 -45.966 9.918 1.00 45.09 295 ALA A N 1
ATOM 2269 C CA . ALA A 1 295 ? 25.277 -46.485 8.688 1.00 45.09 295 ALA A CA 1
ATOM 2270 C C . ALA A 1 295 ? 26.684 -45.906 8.432 1.00 45.09 295 ALA A C 1
ATOM 2272 O O . ALA A 1 295 ? 27.583 -46.632 8.010 1.00 45.09 295 ALA A O 1
ATOM 2273 N N . ARG A 1 296 ? 26.927 -44.631 8.781 1.00 44.00 296 ARG A N 1
ATOM 2274 C CA . ARG A 1 296 ? 28.249 -43.995 8.611 1.00 44.00 296 ARG A CA 1
ATOM 2275 C C . ARG A 1 296 ? 29.269 -44.391 9.680 1.00 44.00 296 ARG A C 1
ATOM 2277 O O . ARG A 1 296 ? 30.467 -44.392 9.401 1.00 44.00 296 ARG A O 1
ATOM 2284 N N . GLN A 1 297 ? 28.828 -44.746 10.888 1.00 43.12 297 GLN A N 1
ATOM 2285 C CA . GLN A 1 297 ? 29.722 -45.289 11.920 1.00 43.12 297 GLN A CA 1
ATOM 2286 C C . GLN A 1 297 ? 30.024 -46.781 11.715 1.00 43.12 297 GLN A C 1
ATOM 2288 O O . GLN A 1 297 ? 31.138 -47.209 12.014 1.00 43.12 297 GLN A O 1
ATOM 2293 N N . GLY A 1 298 ? 29.100 -47.551 11.127 1.00 41.78 298 GLY A N 1
ATOM 2294 C CA . GLY A 1 298 ? 29.337 -48.947 10.745 1.00 41.78 298 GLY A CA 1
ATOM 2295 C C . GLY A 1 298 ? 30.369 -49.115 9.622 1.00 41.78 298 GLY A C 1
ATOM 2296 O O . GLY A 1 298 ? 31.222 -49.998 9.706 1.00 41.78 298 GLY A O 1
ATOM 2297 N N . GLU A 1 299 ? 30.364 -48.238 8.612 1.00 43.44 299 GLU A N 1
ATOM 2298 C CA . GLU A 1 299 ? 31.341 -48.296 7.509 1.00 43.44 299 GLU A CA 1
ATOM 2299 C C . GLU A 1 299 ? 32.760 -47.870 7.928 1.00 43.44 299 GLU A C 1
ATOM 2301 O O . GLU A 1 299 ? 33.742 -48.403 7.412 1.00 43.44 299 GLU A O 1
ATOM 2306 N N . SER A 1 300 ? 32.892 -46.978 8.917 1.00 40.56 300 SER A N 1
ATOM 2307 C CA . SER A 1 300 ? 34.202 -46.556 9.443 1.00 40.56 300 SER A CA 1
ATOM 2308 C C . SER A 1 300 ? 34.908 -47.669 10.238 1.00 40.56 300 SER A C 1
ATOM 2310 O O . SER A 1 300 ? 36.127 -47.815 10.163 1.00 40.56 300 SER A O 1
ATOM 2312 N N . ILE A 1 301 ? 34.153 -48.516 10.951 1.00 42.56 301 ILE A N 1
ATOM 2313 C CA . ILE A 1 301 ? 34.722 -49.592 11.783 1.00 42.56 301 ILE A CA 1
ATOM 2314 C C . ILE A 1 301 ? 35.185 -50.789 10.932 1.00 42.56 301 ILE A C 1
ATOM 2316 O O . ILE A 1 301 ? 36.186 -51.425 11.261 1.00 42.56 301 ILE A O 1
ATOM 2320 N N . ILE A 1 302 ? 34.532 -51.067 9.797 1.00 41.72 302 ILE A N 1
ATOM 2321 C CA . ILE A 1 302 ? 34.913 -52.188 8.918 1.00 41.72 302 ILE A CA 1
ATOM 2322 C C . ILE A 1 302 ? 36.217 -51.890 8.149 1.00 41.72 302 ILE A C 1
ATOM 2324 O O . ILE A 1 302 ? 36.970 -52.813 7.836 1.00 41.72 302 ILE A O 1
ATOM 2328 N N . SER A 1 303 ? 36.565 -50.616 7.928 1.00 39.62 303 SER A N 1
ATOM 2329 C CA . SER A 1 303 ? 37.796 -50.242 7.214 1.00 39.62 303 SER A CA 1
ATOM 2330 C C . SER A 1 303 ? 39.087 -50.354 8.047 1.00 39.62 303 SER A C 1
ATOM 2332 O O . SER A 1 303 ? 40.171 -50.243 7.474 1.00 39.62 303 SER A O 1
ATOM 2334 N N . ILE A 1 304 ? 39.017 -50.576 9.367 1.00 43.44 304 ILE A N 1
ATOM 2335 C CA . ILE A 1 304 ? 40.204 -50.598 10.253 1.00 43.44 304 ILE A CA 1
ATOM 2336 C C . ILE A 1 304 ? 40.721 -52.031 10.515 1.00 43.44 304 ILE A C 1
ATOM 2338 O O . ILE A 1 304 ? 41.827 -52.207 11.019 1.00 43.44 304 ILE A O 1
ATOM 2342 N N . SER A 1 305 ? 39.997 -53.083 10.110 1.00 39.00 305 SER A N 1
ATOM 2343 C CA . SER A 1 305 ? 40.317 -54.462 10.530 1.00 39.00 305 SER A CA 1
ATOM 2344 C C . SER A 1 305 ? 41.107 -55.333 9.536 1.00 39.00 305 SER A C 1
ATOM 2346 O O . SER A 1 305 ? 41.220 -56.536 9.756 1.00 39.00 305 SER A O 1
ATOM 2348 N N . HIS A 1 306 ? 41.710 -54.766 8.485 1.00 39.38 306 HIS A N 1
ATOM 2349 C CA . HIS A 1 306 ? 42.623 -55.498 7.590 1.00 39.38 306 HIS A CA 1
ATOM 2350 C C . HIS A 1 306 ? 43.973 -54.781 7.434 1.00 39.38 306 HIS A C 1
ATOM 2352 O O . HIS A 1 306 ? 44.312 -54.274 6.368 1.00 39.38 306 HIS A O 1
ATOM 2358 N N . GLN A 1 307 ? 44.783 -54.784 8.495 1.00 39.72 307 GLN A N 1
ATOM 2359 C CA . GLN A 1 307 ? 46.234 -54.630 8.366 1.00 39.72 307 GLN A CA 1
ATOM 2360 C C . GLN A 1 307 ? 46.889 -55.971 8.708 1.00 39.72 307 GLN A C 1
ATOM 2362 O O . GLN A 1 307 ? 47.008 -56.367 9.865 1.00 39.72 307 GLN A O 1
ATOM 2367 N N . VAL A 1 308 ? 47.226 -56.709 7.650 1.00 39.47 308 VAL A N 1
ATOM 2368 C CA . VAL A 1 308 ? 47.974 -57.965 7.696 1.00 39.47 308 VAL A CA 1
ATOM 2369 C C . VAL A 1 308 ? 49.397 -57.665 8.163 1.00 39.47 308 VAL A C 1
ATOM 2371 O O . VAL A 1 308 ? 50.091 -56.833 7.585 1.00 39.47 308 VAL A O 1
ATOM 2374 N N . ILE A 1 309 ? 49.809 -58.360 9.220 1.00 41.31 309 ILE A N 1
ATOM 2375 C CA . ILE A 1 309 ? 51.190 -58.467 9.682 1.00 41.31 309 ILE A CA 1
ATOM 2376 C C . ILE A 1 309 ? 51.938 -59.350 8.677 1.00 41.31 309 ILE A C 1
ATOM 2378 O O . ILE A 1 309 ? 51.584 -60.515 8.510 1.00 41.31 309 ILE A O 1
ATOM 2382 N N . THR A 1 310 ? 52.989 -58.827 8.050 1.00 36.97 310 THR A N 1
ATOM 2383 C CA . THR A 1 310 ? 54.029 -59.648 7.414 1.00 36.97 310 THR A CA 1
ATOM 2384 C C . THR A 1 310 ? 55.364 -59.357 8.077 1.00 36.97 310 THR A C 1
ATOM 2386 O O . THR A 1 310 ? 55.843 -58.225 8.075 1.00 36.97 310 THR A O 1
ATOM 2389 N N . VAL A 1 311 ? 55.894 -60.413 8.688 1.00 37.56 311 VAL A N 1
ATOM 2390 C CA . VAL A 1 311 ? 57.238 -60.561 9.238 1.00 37.56 311 VAL A CA 1
ATOM 2391 C C . VAL A 1 311 ? 58.139 -61.043 8.103 1.00 37.56 311 VAL A C 1
ATOM 2393 O O . VAL A 1 311 ? 57.831 -62.084 7.530 1.00 37.56 311 VAL A O 1
ATOM 2396 N N . GLU A 1 312 ? 59.181 -60.275 7.783 1.00 35.16 312 GLU A N 1
ATOM 2397 C CA . GLU A 1 312 ? 60.584 -60.670 7.508 1.00 35.16 312 GLU A CA 1
ATOM 2398 C C . GLU A 1 312 ? 61.375 -59.475 6.958 1.00 35.16 312 GLU A C 1
ATOM 2400 O O . GLU A 1 312 ? 60.886 -58.803 6.020 1.00 35.16 312 GLU A O 1
#

InterPro domains:
  IPR020966 Aluminum-activated malate transporter [PF11744] (1-233)

Organism: NCBI:txid1413687

pLDDT: mean 73.3, std 19.3, range [28.72, 97.94]

Secondary structure (DSSP, 8-state):
-HHHHTTSHHHHHHHHHHHHHHHHHHHHHHHHTTS-TTHHHHHHHHHHHHHHHHHHHHHHHHHT----HHHHHHHHHHHHHHHHHHHHHHHHHHTT--S--TTHHHHHHHHHHHHHTTHHHHHHHHHHHTTPPPBTTB-TT--HHHHHHHHHHHHHHHHHHHHHHHHHTT-----HHHHHHHHHHHHHHHHHHHHHHHHHHHHHHHTB--TTHHHHHHHHHHHHHHHHHHHHHHHTT---TTTHHHHHHHHHHHHHHHHHHHHHHHHHHHHHHHHTPBP-------PPPTHHHHHHHHHHHHTTS-------